Protein AF-A0A7U9R8A6-F1 (afdb_monomer)

Solvent-accessible surface area (backbone atoms only — not comparable to full-atom values): 13181 Å² total; per-residue (Å²): 132,89,79,91,80,91,85,89,81,82,88,80,92,77,88,76,74,82,73,79,79,81,70,80,79,74,50,73,69,56,49,52,51,51,50,50,50,49,52,52,53,53,52,49,50,51,52,51,52,52,50,52,51,49,53,50,51,51,52,51,48,50,53,51,48,53,54,50,56,63,74,63,62,75,90,54,72,75,64,82,64,46,82,61,64,52,69,77,29,92,24,29,25,65,77,45,73,30,86,47,71,69,34,39,34,43,38,46,63,89,49,56,70,42,48,36,67,57,54,51,50,52,34,47,46,22,64,76,68,60,83,53,65,35,28,40,28,28,30,28,10,52,81,28,51,34,38,32,32,44,62,88,57,35,39,30,48,65,42,93,94,40,27,64,33,34,49,34,39,31,33,23,21,68,45,91,70,43,51,62,36,73,40,23,47,53,38,50,48,47,48,47,36,19,49,26,57,76,60,74,48,54,55,90,35,51,40,41,49,26,80,79,74,68,48,75,27,27,44,29,48,64,79,34,52,69,60,40,53,50,55,46,67,73,48,118

Radius of gyration: 38.91 Å; Cα contacts (8 Å, |Δi|>4): 351; chains: 1; bounding box: 128×43×91 Å

Foldseek 3Di:
DDDDDDDDDDDDDDPPDDDDPDDDDDDPVRVVVVVVVVVVVVVVVVVVVVVVVVVVVVVVVVVVVVVVVLVPDDAADADDEAEDEADDAPAWFVVAFQPAAQAEEEFEPLDAPDFQVRSLVVSNCCRPVVPHRFYAQWEATLQQYIYGHYDPGGFGPHAVPCRNHYHYYYYYHHDNQLDHHPSSLVSCQSNVLNVCSVRVHALVRYYYSCVRPNDCGSVNCSVCVVVVVVSSVSHD

Nearest PDB structures (foldseek):
  6srt-assembly1_A  TM=7.769E-01  e=1.026E-09  Clostridium intestinale URNW
  1lba-assembly1_A  TM=7.874E-01  e=1.475E-07  Escherichia phage T7
  4zxm-assembly1_A  TM=7.200E-01  e=3.138E-07  Branchiostoma belcheri tsingtauense
  1sxr-assembly1_A  TM=7.262E-01  e=1.870E-05  Drosophila melanogaster
  3ep1-assembly1_B  TM=6.964E-01  e=1.870E-05  Alvinella pompejana

Secondary structure (DSSP, 8-state):
------------------PPP------HHHHHHHHHHHHHHHHHHHHHHHHHHHHHHHHHHHHHHHHHHHHTPPPPPPPP-EE-PPPPBTTTB---B-----EEEEEE-S-TT--HHHHHHHHHHHHHH-S-----SEEE-TT--EEE-S-TTB--SSSTTTTTSEEEEEE--SSTT-PPPHHHHHHHHHHHHHHHHHTT--GGGEEEHHHHH----SHHHHH-HHHHHHHHHH--

Structure (mmCIF, N/CA/C/O backbone):
data_AF-A0A7U9R8A6-F1
#
_entry.id   AF-A0A7U9R8A6-F1
#
loop_
_atom_site.group_PDB
_atom_site.id
_atom_site.type_symbol
_atom_site.label_atom_id
_atom_site.label_alt_id
_atom_site.label_comp_id
_atom_site.label_asym_id
_atom_site.label_entity_id
_atom_site.label_seq_id
_atom_site.pdbx_PDB_ins_code
_atom_site.Cartn_x
_atom_site.Cartn_y
_atom_site.Cartn_z
_atom_site.occupancy
_atom_site.B_iso_or_equiv
_atom_site.auth_seq_id
_atom_site.auth_comp_id
_atom_site.auth_asym_id
_atom_site.auth_atom_id
_atom_site.pdbx_PDB_model_num
ATOM 1 N N . MET A 1 1 ? 110.419 12.274 -52.723 1.00 38.50 1 MET A N 1
ATOM 2 C CA . MET A 1 1 ? 109.992 10.949 -52.219 1.00 38.50 1 MET A CA 1
ATOM 3 C C . MET A 1 1 ? 109.043 10.378 -53.268 1.00 38.50 1 MET A C 1
ATOM 5 O O . MET A 1 1 ? 108.017 10.993 -53.497 1.00 38.50 1 MET A O 1
ATOM 9 N N . LEU A 1 2 ? 109.483 9.480 -54.166 1.00 34.03 2 LEU A N 1
ATOM 10 C CA . LEU A 1 2 ? 109.579 8.016 -53.951 1.00 34.03 2 LEU A CA 1
ATOM 11 C C . LEU A 1 2 ? 108.211 7.498 -53.458 1.00 34.03 2 LEU A C 1
ATOM 13 O O . LEU A 1 2 ? 107.806 7.909 -52.381 1.00 34.03 2 LEU A O 1
ATOM 17 N N . THR A 1 3 ? 107.401 6.717 -54.186 1.00 34.28 3 THR A N 1
ATOM 18 C CA . THR A 1 3 ? 107.657 5.526 -55.036 1.00 34.28 3 THR A CA 1
ATOM 19 C C . THR A 1 3 ? 106.349 5.147 -55.776 1.00 34.28 3 THR A C 1
ATOM 21 O O . THR A 1 3 ? 105.286 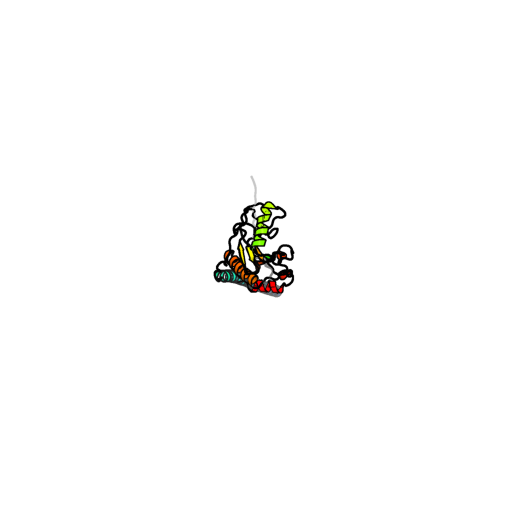5.343 -55.203 1.00 34.28 3 THR A O 1
ATOM 24 N N . ARG A 1 4 ? 106.386 4.787 -57.080 1.00 39.00 4 ARG A N 1
ATOM 25 C CA . ARG A 1 4 ? 106.128 3.439 -57.695 1.00 39.00 4 ARG A CA 1
ATOM 26 C C . ARG A 1 4 ? 104.833 2.734 -57.216 1.00 39.00 4 ARG A C 1
ATOM 28 O O . ARG A 1 4 ? 104.605 2.693 -56.023 1.00 39.00 4 ARG A O 1
ATOM 35 N N . SER A 1 5 ? 103.972 2.082 -58.008 1.00 36.91 5 SER A N 1
ATOM 36 C CA . SER A 1 5 ? 104.064 1.305 -59.266 1.00 36.91 5 SER A CA 1
ATOM 37 C C . SER A 1 5 ? 102.610 1.043 -59.734 1.00 36.91 5 SER A C 1
ATOM 39 O O . SER A 1 5 ? 101.765 0.779 -58.890 1.00 36.91 5 SER A O 1
ATOM 41 N N . CYS A 1 6 ? 102.193 1.284 -60.981 1.00 43.09 6 CYS A N 1
ATOM 42 C CA . CYS A 1 6 ? 102.173 0.341 -62.117 1.00 43.09 6 CYS A CA 1
ATOM 43 C C . CYS A 1 6 ? 101.708 -1.097 -61.782 1.00 43.09 6 CYS A C 1
ATOM 45 O O . CYS A 1 6 ? 102.432 -1.803 -61.080 1.00 43.09 6 CYS A O 1
ATOM 47 N N . ILE A 1 7 ? 100.556 -1.531 -62.325 1.00 40.44 7 ILE A N 1
ATOM 48 C CA . ILE A 1 7 ? 100.388 -2.637 -63.306 1.00 40.44 7 ILE A CA 1
ATOM 49 C C . ILE A 1 7 ? 98.902 -3.055 -63.413 1.00 40.44 7 ILE A C 1
ATOM 51 O O . ILE A 1 7 ? 98.173 -3.128 -62.427 1.00 40.44 7 ILE A O 1
ATOM 55 N N . GLU A 1 8 ? 98.484 -3.291 -64.656 1.00 46.81 8 GLU A N 1
ATOM 56 C CA . GLU A 1 8 ? 97.193 -3.785 -65.143 1.00 46.81 8 GLU A CA 1
ATOM 57 C C . GLU A 1 8 ? 96.711 -5.097 -64.496 1.00 46.81 8 GLU A C 1
ATOM 59 O O . GLU A 1 8 ? 97.503 -6.008 -64.270 1.00 46.81 8 GLU A O 1
ATOM 64 N N . CYS A 1 9 ? 95.387 -5.262 -64.357 1.00 34.56 9 CYS A N 1
ATOM 65 C CA . CYS A 1 9 ? 94.737 -6.558 -64.592 1.00 34.56 9 CYS A CA 1
ATOM 66 C C . CYS A 1 9 ? 93.228 -6.406 -64.880 1.00 34.56 9 CYS A C 1
ATOM 68 O O . CYS A 1 9 ? 92.419 -6.127 -64.002 1.00 34.56 9 CYS A O 1
ATOM 70 N N . ARG A 1 10 ? 92.907 -6.505 -66.172 1.00 39.97 10 ARG A N 1
ATOM 71 C CA . ARG A 1 10 ? 91.856 -7.310 -66.819 1.00 39.97 10 ARG A CA 1
ATOM 72 C C . ARG A 1 10 ? 90.654 -7.831 -65.992 1.00 39.97 10 ARG A C 1
ATOM 74 O O . ARG A 1 10 ? 90.816 -8.515 -64.996 1.00 39.97 10 ARG A O 1
ATOM 81 N N . GLU A 1 11 ? 89.472 -7.584 -66.572 1.00 44.47 11 GLU A N 1
ATOM 82 C CA . GLU A 1 11 ? 88.212 -8.360 -66.564 1.00 44.47 11 GLU A CA 1
ATOM 83 C C . GLU A 1 11 ? 87.769 -9.073 -65.274 1.00 44.47 11 GLU A C 1
ATOM 85 O O . GLU A 1 11 ? 88.254 -10.148 -64.965 1.00 44.47 11 GLU A O 1
ATOM 90 N N . GLU A 1 12 ? 86.655 -8.611 -64.690 1.00 38.31 12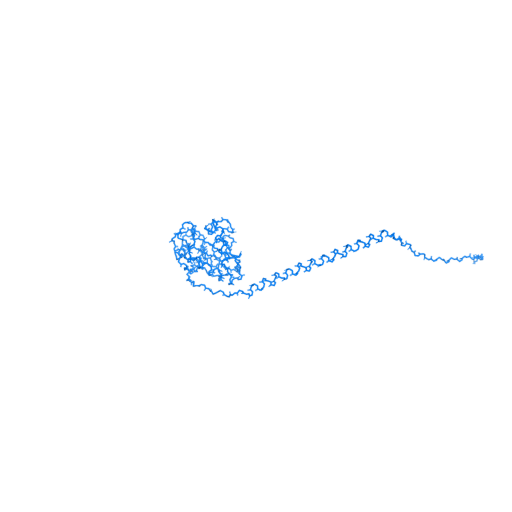 GLU A N 1
ATOM 91 C CA . GLU A 1 12 ? 85.501 -9.497 -64.475 1.00 38.31 12 GLU A CA 1
ATOM 92 C C . GLU A 1 12 ? 84.199 -8.703 -64.272 1.00 38.31 12 GLU A C 1
ATOM 94 O O . GLU A 1 12 ? 84.025 -7.916 -63.342 1.00 38.31 12 GLU A O 1
ATOM 99 N N . LYS A 1 13 ? 83.249 -8.914 -65.188 1.00 46.38 13 LYS A N 1
ATOM 100 C CA . LYS A 1 13 ? 81.858 -8.474 -65.057 1.00 46.38 13 LYS A CA 1
ATOM 101 C C . LYS A 1 13 ? 81.207 -9.250 -63.909 1.00 46.38 13 LYS A C 1
ATOM 103 O O . LYS A 1 13 ? 80.969 -10.444 -64.061 1.00 46.38 13 LYS A O 1
ATOM 108 N N . SER A 1 14 ? 80.773 -8.580 -62.843 1.00 39.44 14 SER A N 1
ATOM 109 C CA . SER A 1 14 ? 79.775 -9.147 -61.926 1.00 39.44 14 SER A CA 1
ATOM 110 C C . SER A 1 14 ? 78.506 -8.286 -61.900 1.00 39.44 14 SER A C 1
ATOM 112 O O . SER A 1 14 ? 78.295 -7.391 -61.089 1.00 39.44 14 SER A O 1
ATOM 114 N N . GLN A 1 15 ? 77.596 -8.582 -62.833 1.00 43.81 15 GLN A N 1
ATOM 115 C CA . GLN A 1 15 ? 76.183 -8.244 -62.662 1.00 43.81 15 GLN A CA 1
ATOM 116 C C . GLN A 1 15 ? 75.607 -9.133 -61.555 1.00 43.81 15 GLN A C 1
ATOM 118 O O . GLN A 1 15 ? 75.020 -10.182 -61.826 1.00 43.81 15 GLN A O 1
ATOM 123 N N . GLN A 1 16 ? 75.747 -8.727 -60.295 1.00 40.38 16 GLN A N 1
ATOM 124 C CA . GLN A 1 16 ? 75.050 -9.393 -59.201 1.00 40.38 16 GLN A CA 1
ATOM 125 C C . GLN A 1 16 ? 73.646 -8.791 -59.059 1.00 40.38 16 GLN A C 1
ATOM 127 O O . GLN A 1 16 ? 73.385 -7.889 -58.271 1.00 40.38 16 GLN A O 1
ATOM 132 N N . LYS A 1 17 ? 72.712 -9.301 -59.872 1.00 43.69 17 LYS A N 1
ATOM 133 C CA . LYS A 1 17 ? 71.271 -9.105 -59.667 1.00 43.69 17 LYS A CA 1
ATOM 134 C C . LYS A 1 17 ? 70.907 -9.607 -58.265 1.00 43.69 17 LYS A C 1
ATOM 136 O O . LYS A 1 17 ? 70.992 -10.812 -58.011 1.00 43.69 17 LYS A O 1
ATOM 141 N N . MET A 1 18 ? 70.472 -8.714 -57.372 1.00 41.38 18 MET A N 1
ATOM 142 C CA . MET A 1 18 ? 69.821 -9.106 -56.119 1.00 41.38 18 MET A CA 1
ATOM 143 C C . MET A 1 18 ? 68.622 -10.003 -56.448 1.00 41.38 18 MET A C 1
ATOM 145 O O . MET A 1 18 ? 67.660 -9.584 -57.092 1.00 41.38 18 MET A O 1
ATOM 149 N N . LYS A 1 19 ? 68.706 -11.273 -56.043 1.00 42.72 19 LYS A N 1
ATOM 150 C CA . LYS A 1 19 ? 67.621 -12.242 -56.197 1.00 42.72 19 LYS A CA 1
ATOM 151 C C . LYS A 1 19 ? 66.497 -11.866 -55.223 1.00 42.72 19 LYS A C 1
ATOM 153 O O . LYS A 1 19 ? 66.781 -11.722 -54.034 1.00 42.72 19 LYS A O 1
ATOM 158 N N . PRO A 1 20 ? 65.233 -11.764 -55.669 1.00 43.69 20 PRO A N 1
ATOM 159 C CA . PRO A 1 20 ? 64.118 -11.615 -54.747 1.00 43.69 20 PRO A CA 1
ATOM 160 C C . PRO A 1 20 ? 64.072 -12.856 -53.850 1.00 43.69 20 PRO A C 1
ATOM 162 O O . PRO A 1 20 ? 64.114 -13.990 -54.343 1.00 43.69 20 PRO A O 1
ATOM 165 N N . GLY A 1 21 ? 64.035 -12.648 -52.531 1.00 46.47 21 GLY A N 1
ATOM 166 C CA . GLY A 1 21 ? 63.910 -13.730 -51.559 1.00 46.47 21 GLY A CA 1
ATOM 167 C C . GLY A 1 21 ? 62.731 -14.629 -51.932 1.00 46.47 21 GLY A C 1
ATOM 168 O O . GLY A 1 21 ? 61.606 -14.155 -52.098 1.00 46.47 21 GLY A O 1
ATOM 169 N N . ARG A 1 22 ? 62.989 -15.930 -52.127 1.00 51.84 22 ARG A N 1
ATOM 170 C CA . ARG A 1 22 ? 61.955 -16.917 -52.466 1.00 51.84 22 ARG A CA 1
ATOM 171 C C . ARG A 1 22 ? 60.973 -17.021 -51.304 1.00 51.84 22 ARG A C 1
ATOM 173 O O . ARG A 1 22 ? 61.205 -17.772 -50.360 1.00 51.84 22 ARG A O 1
ATOM 180 N N . GLY A 1 23 ? 59.852 -16.313 -51.396 1.00 54.88 23 GLY A N 1
ATOM 181 C CA . GLY A 1 23 ? 58.685 -16.609 -50.576 1.00 54.88 23 GLY A CA 1
ATOM 182 C C . GLY A 1 23 ? 58.345 -18.094 -50.725 1.00 54.88 23 GLY A C 1
ATOM 183 O O . GLY A 1 23 ? 58.204 -18.593 -51.844 1.00 54.88 23 GLY A O 1
ATOM 184 N N . ARG A 1 24 ? 58.271 -18.821 -49.604 1.00 61.38 24 ARG A N 1
ATOM 185 C CA . ARG A 1 24 ? 57.918 -20.247 -49.569 1.00 61.38 24 ARG A CA 1
ATOM 186 C C . ARG A 1 24 ? 56.623 -20.457 -50.363 1.00 61.38 24 ARG A C 1
ATOM 188 O O . ARG A 1 24 ? 55.566 -19.964 -49.970 1.00 61.38 24 ARG A O 1
ATOM 195 N N . ARG A 1 25 ? 56.709 -21.157 -51.501 1.00 62.50 25 ARG A N 1
ATOM 196 C CA . ARG A 1 25 ? 55.566 -21.418 -52.388 1.00 62.50 25 ARG A CA 1
ATOM 197 C C . ARG A 1 25 ? 54.619 -22.369 -51.656 1.00 62.50 25 ARG A C 1
ATOM 199 O O . ARG A 1 25 ? 54.930 -23.543 -51.488 1.00 62.50 25 ARG A O 1
ATOM 206 N N . MET A 1 26 ? 53.514 -21.827 -51.149 1.00 67.00 26 MET A N 1
ATOM 207 C CA . MET A 1 26 ? 52.494 -22.584 -50.417 1.00 67.00 26 MET A CA 1
ATOM 208 C C . MET A 1 26 ? 52.034 -23.795 -51.229 1.00 67.00 26 MET A C 1
ATOM 210 O O . MET A 1 26 ? 51.741 -23.667 -52.421 1.00 67.00 26 MET A O 1
ATOM 214 N N . SER A 1 27 ? 51.918 -24.956 -50.585 1.00 77.69 27 SER A N 1
ATOM 215 C CA . SER A 1 27 ? 51.363 -26.138 -51.243 1.00 77.69 27 SER A CA 1
ATOM 216 C C . SER A 1 27 ? 49.868 -25.949 -51.525 1.00 77.69 27 SER A C 1
ATOM 218 O O . SER A 1 27 ? 49.151 -25.264 -50.789 1.00 77.69 27 SER A O 1
ATOM 220 N N . ARG A 1 28 ? 49.355 -26.614 -52.568 1.00 74.38 28 ARG A N 1
ATOM 221 C CA . ARG A 1 28 ? 47.923 -26.589 -52.920 1.00 74.38 28 ARG A CA 1
ATOM 222 C C . ARG A 1 28 ? 47.033 -26.989 -51.730 1.00 74.38 28 ARG A C 1
ATOM 224 O O . ARG A 1 28 ? 45.982 -26.393 -51.524 1.00 74.38 28 ARG A O 1
ATOM 231 N N . ARG A 1 29 ? 47.491 -27.930 -50.890 1.00 74.50 29 ARG A N 1
ATOM 232 C CA . ARG A 1 29 ? 46.799 -28.368 -49.661 1.00 74.50 29 ARG A CA 1
ATOM 233 C C . ARG A 1 29 ? 46.777 -27.285 -48.571 1.00 74.50 29 ARG A C 1
ATOM 235 O O . ARG A 1 29 ? 45.750 -27.110 -47.918 1.00 74.50 29 ARG A O 1
ATOM 242 N N . GLU A 1 30 ? 47.869 -26.544 -48.378 1.00 77.19 30 GLU A N 1
ATOM 243 C CA . GLU A 1 30 ? 47.932 -25.419 -47.427 1.00 77.19 30 GLU A CA 1
ATOM 244 C C . GLU A 1 30 ? 47.069 -24.235 -47.882 1.00 77.19 30 GLU A C 1
ATOM 246 O O . GLU A 1 30 ? 46.387 -23.620 -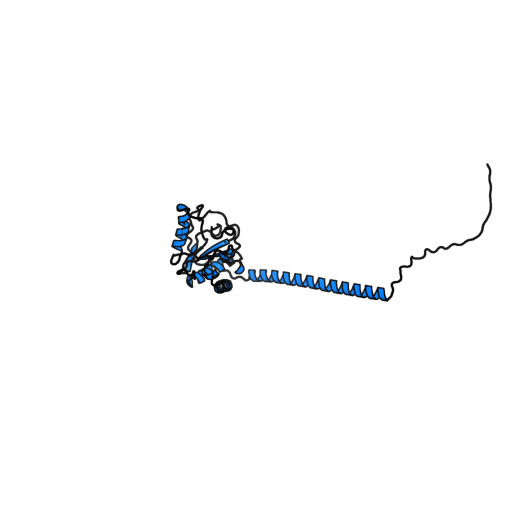47.058 1.00 77.19 30 GLU A O 1
ATOM 251 N N . TRP A 1 31 ? 47.040 -23.950 -49.188 1.00 74.06 31 TRP A N 1
ATOM 252 C CA . TRP A 1 31 ? 46.179 -22.916 -49.766 1.00 74.06 31 TRP A CA 1
ATOM 253 C C . TRP A 1 31 ? 44.692 -23.246 -49.588 1.00 74.06 31 TRP A C 1
ATOM 255 O O . TRP A 1 31 ? 43.939 -22.403 -49.100 1.00 74.06 31 TRP A O 1
ATOM 265 N N . GLU A 1 32 ? 44.274 -24.484 -49.879 1.00 82.50 32 GLU A N 1
ATOM 266 C CA . GLU A 1 32 ? 42.889 -24.933 -49.670 1.00 82.50 32 GLU A CA 1
ATOM 267 C C . GLU A 1 32 ? 42.481 -24.898 -48.187 1.00 82.50 32 GLU A C 1
ATOM 269 O O . GLU A 1 32 ? 41.384 -24.443 -47.852 1.00 82.50 32 GLU A O 1
ATOM 274 N N . ARG A 1 33 ? 43.374 -25.295 -47.263 1.00 81.81 33 ARG A N 1
ATOM 275 C CA . ARG A 1 33 ? 43.134 -25.178 -45.811 1.00 81.81 33 ARG A CA 1
ATOM 276 C C . ARG A 1 33 ? 42.959 -23.720 -45.379 1.00 81.81 33 ARG A C 1
ATOM 278 O O . ARG A 1 33 ? 41.977 -23.416 -44.702 1.00 81.81 33 ARG A O 1
ATOM 285 N N . ARG A 1 34 ? 43.843 -22.806 -45.806 1.00 80.44 34 ARG A N 1
ATOM 286 C CA . ARG A 1 34 ? 43.730 -21.365 -45.499 1.00 80.44 34 ARG A CA 1
ATOM 287 C C . ARG A 1 34 ? 42.482 -20.741 -46.122 1.00 80.44 34 ARG A C 1
ATOM 289 O O . ARG A 1 34 ? 41.825 -19.936 -45.468 1.00 80.44 34 ARG A O 1
ATOM 296 N N . LYS A 1 35 ? 42.109 -21.128 -47.344 1.00 80.25 35 LYS A N 1
ATOM 297 C CA . LYS A 1 35 ? 40.880 -20.683 -48.020 1.00 80.25 35 LYS A CA 1
ATOM 298 C C . LYS A 1 35 ? 39.628 -21.163 -47.281 1.00 80.25 35 LYS A C 1
ATOM 300 O O . LYS A 1 35 ? 38.719 -20.367 -47.056 1.00 80.25 35 LYS A O 1
ATOM 305 N N . ARG A 1 36 ? 39.601 -22.425 -46.833 1.00 82.75 36 ARG A N 1
ATOM 306 C CA . ARG A 1 36 ? 38.515 -22.994 -46.015 1.00 82.75 36 ARG A CA 1
ATOM 307 C C . ARG A 1 36 ? 38.426 -22.320 -44.643 1.00 82.75 36 ARG A C 1
ATOM 309 O O . ARG A 1 36 ? 37.329 -21.976 -44.222 1.00 82.75 36 ARG A O 1
ATOM 316 N N . GLN A 1 37 ? 39.555 -22.071 -43.977 1.00 83.75 37 GLN A N 1
ATOM 317 C CA . GLN A 1 37 ? 39.602 -21.337 -42.705 1.00 83.75 37 GLN A CA 1
ATOM 318 C C . GLN A 1 37 ? 39.157 -19.876 -42.858 1.00 83.75 37 GLN A C 1
ATOM 320 O O . GLN A 1 37 ? 38.378 -19.400 -42.040 1.00 83.75 37 GLN A O 1
ATOM 325 N N . ARG A 1 38 ? 39.575 -19.177 -43.924 1.00 84.94 38 ARG A N 1
ATOM 326 C CA . ARG A 1 38 ? 39.094 -17.822 -44.248 1.00 84.94 38 ARG A CA 1
ATOM 327 C C . ARG A 1 38 ? 37.591 -17.809 -44.520 1.00 84.94 38 ARG A C 1
ATOM 329 O O . ARG A 1 38 ? 36.899 -16.974 -43.958 1.00 84.94 38 ARG A O 1
ATOM 336 N N . ARG A 1 39 ? 37.068 -18.763 -45.304 1.00 86.94 39 ARG A N 1
ATOM 337 C CA . ARG A 1 39 ? 35.617 -18.913 -45.526 1.00 86.94 39 ARG A CA 1
ATOM 338 C C . ARG A 1 39 ? 34.860 -19.163 -44.222 1.00 86.94 39 ARG A C 1
ATOM 340 O O . ARG A 1 39 ? 33.879 -18.477 -43.980 1.00 86.94 39 ARG A O 1
ATOM 347 N N . LYS A 1 40 ? 35.333 -20.076 -43.365 1.00 88.75 40 LYS A N 1
ATOM 348 C CA . LYS A 1 40 ? 34.730 -20.331 -42.045 1.00 88.75 40 LYS A CA 1
ATOM 349 C C . LYS A 1 40 ? 34.747 -19.086 -41.152 1.00 88.75 40 LYS A C 1
ATOM 351 O O . LYS A 1 40 ? 33.724 -18.779 -40.561 1.00 88.75 40 LYS A O 1
ATOM 356 N N . LYS A 1 41 ? 35.861 -18.340 -41.106 1.00 91.00 41 LYS A N 1
ATOM 357 C CA . LYS A 1 41 ? 35.952 -17.066 -40.369 1.00 91.00 41 LYS A CA 1
ATOM 358 C C . LYS A 1 41 ? 34.975 -16.017 -40.903 1.00 91.00 41 LYS A C 1
ATOM 360 O O . LYS A 1 41 ? 34.304 -15.376 -40.111 1.00 91.00 41 LYS A O 1
ATOM 365 N N . ILE A 1 42 ? 34.854 -15.870 -42.224 1.00 93.12 42 ILE A N 1
ATOM 366 C CA . ILE A 1 42 ? 33.903 -14.930 -42.840 1.00 93.12 42 ILE A CA 1
ATOM 367 C C . ILE A 1 42 ? 32.455 -15.331 -42.533 1.00 93.12 42 ILE A C 1
ATOM 369 O O . ILE A 1 42 ? 31.655 -14.474 -42.177 1.00 93.12 42 ILE A O 1
ATOM 373 N N . ILE A 1 43 ? 32.119 -16.621 -42.648 1.00 93.88 43 ILE A N 1
ATOM 374 C CA . ILE A 1 43 ? 30.786 -17.137 -42.297 1.00 93.88 43 ILE A CA 1
ATOM 375 C C . ILE A 1 43 ? 30.491 -16.869 -40.818 1.00 93.88 43 ILE A C 1
ATOM 377 O O . ILE A 1 43 ? 29.432 -16.343 -40.503 1.00 93.88 43 ILE A O 1
ATOM 381 N N . PHE A 1 44 ? 31.445 -17.151 -39.929 1.00 94.94 44 PHE A N 1
ATOM 382 C CA . PHE A 1 44 ? 31.306 -16.895 -38.498 1.00 94.94 44 PHE A CA 1
ATOM 383 C C . PHE A 1 44 ? 31.089 -15.406 -38.187 1.00 94.94 44 PHE A C 1
ATOM 385 O O 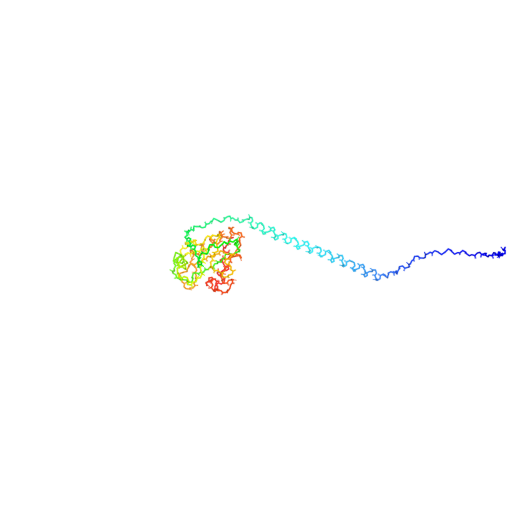. PHE A 1 44 ? 30.161 -15.075 -37.461 1.00 94.94 44 PHE A O 1
ATOM 392 N N . ILE A 1 45 ? 31.874 -14.504 -38.789 1.00 95.44 45 ILE A N 1
ATOM 393 C CA . ILE A 1 45 ? 31.705 -13.048 -38.623 1.00 95.44 45 ILE A CA 1
ATOM 394 C C . ILE A 1 45 ? 30.318 -12.596 -39.098 1.00 95.44 45 ILE A C 1
ATOM 396 O O . ILE A 1 45 ? 29.688 -11.777 -38.439 1.00 95.44 45 ILE A O 1
ATOM 400 N N . ARG A 1 46 ? 29.816 -13.140 -40.214 1.00 94.56 46 ARG A N 1
ATOM 401 C CA . ARG A 1 46 ? 28.470 -12.819 -40.716 1.00 94.56 46 ARG A CA 1
ATOM 402 C C . ARG A 1 46 ? 27.369 -13.300 -39.775 1.00 94.56 46 ARG A C 1
ATOM 404 O O . ARG A 1 46 ? 26.434 -12.550 -39.534 1.00 94.56 46 ARG A O 1
ATOM 411 N N . ILE A 1 47 ? 27.490 -14.515 -39.238 1.00 95.50 47 ILE A N 1
ATOM 412 C CA . ILE A 1 47 ? 26.544 -15.046 -38.246 1.00 95.50 47 ILE A CA 1
ATOM 413 C C . ILE A 1 47 ? 26.560 -14.176 -36.986 1.00 95.50 47 ILE A C 1
ATOM 415 O O . ILE A 1 47 ? 25.502 -13.793 -36.504 1.00 95.50 47 ILE A O 1
ATOM 419 N N . LEU A 1 48 ? 27.746 -13.805 -36.497 1.00 95.00 48 LEU A N 1
ATOM 420 C CA . LEU A 1 48 ? 27.887 -12.941 -35.326 1.00 95.00 48 LEU A CA 1
ATOM 421 C C . LEU A 1 48 ? 27.273 -11.551 -35.559 1.00 95.00 48 LEU A C 1
ATOM 423 O O . LEU A 1 48 ? 26.559 -11.052 -34.699 1.00 95.00 48 LEU A O 1
ATOM 427 N N . ALA A 1 49 ? 27.498 -10.947 -36.728 1.00 94.88 49 ALA A N 1
ATOM 428 C CA . ALA A 1 49 ? 26.895 -9.662 -37.080 1.00 94.88 49 ALA A CA 1
ATOM 429 C C . ALA A 1 49 ? 25.361 -9.745 -37.159 1.00 94.88 49 ALA A C 1
ATOM 431 O O . ALA A 1 49 ? 24.680 -8.873 -36.630 1.00 94.88 49 ALA A O 1
ATOM 432 N N . LEU A 1 50 ? 24.813 -10.810 -37.760 1.00 94.75 50 LEU A N 1
ATOM 433 C CA . LEU A 1 50 ? 23.365 -11.052 -37.788 1.00 94.75 50 LEU A CA 1
ATOM 434 C C . LEU A 1 50 ? 22.791 -11.235 -36.381 1.00 94.75 50 LEU A C 1
ATOM 436 O O . LEU A 1 50 ? 21.724 -10.707 -36.088 1.00 94.75 50 LEU A O 1
ATOM 440 N N . PHE A 1 51 ? 23.509 -11.934 -35.503 1.00 94.50 51 PHE A N 1
ATOM 441 C CA . PHE A 1 51 ? 23.098 -12.123 -34.116 1.00 94.50 51 PHE A CA 1
ATOM 442 C C . PHE A 1 51 ? 23.068 -10.799 -33.341 1.00 94.50 51 PHE A C 1
ATOM 444 O O . PHE A 1 51 ? 22.105 -10.530 -32.634 1.00 94.50 51 PHE A O 1
ATOM 451 N N . ILE A 1 52 ? 24.068 -9.930 -33.529 1.00 94.44 52 ILE A N 1
ATOM 452 C CA . ILE A 1 52 ? 24.096 -8.589 -32.920 1.00 94.44 52 ILE A CA 1
ATOM 453 C C . ILE A 1 52 ? 22.923 -7.734 -33.417 1.00 94.44 52 ILE A C 1
ATOM 455 O O . ILE A 1 52 ? 22.258 -7.088 -32.611 1.00 94.44 52 ILE A O 1
ATOM 459 N N . VAL A 1 53 ? 22.633 -7.755 -34.723 1.00 93.44 53 VAL A N 1
ATOM 460 C CA . VAL A 1 53 ? 21.483 -7.032 -35.296 1.00 93.44 53 VAL A CA 1
ATOM 461 C C . VAL A 1 53 ? 20.162 -7.564 -34.739 1.00 93.44 53 VAL A C 1
ATOM 463 O O . VAL A 1 53 ? 19.287 -6.770 -34.408 1.00 93.44 53 VAL A O 1
ATOM 466 N N . LEU A 1 54 ? 20.024 -8.885 -34.584 1.00 93.25 54 LEU A N 1
ATOM 467 C CA . LEU A 1 54 ? 18.835 -9.500 -33.995 1.00 93.25 54 LEU A CA 1
ATOM 468 C C . LEU A 1 54 ? 18.647 -9.073 -32.533 1.00 93.25 54 LEU A C 1
ATOM 470 O O . LEU A 1 54 ? 17.555 -8.652 -32.167 1.00 93.25 54 LEU A O 1
ATOM 474 N N . LEU A 1 55 ? 19.704 -9.128 -31.715 1.00 91.25 55 LEU A N 1
ATOM 475 C CA . LEU A 1 55 ? 19.652 -8.682 -30.319 1.00 91.25 55 LEU A CA 1
ATOM 476 C C . LEU A 1 55 ? 19.280 -7.201 -30.206 1.00 91.25 55 LEU A C 1
ATOM 478 O O . LEU A 1 55 ? 18.446 -6.842 -29.377 1.00 91.25 55 LEU A O 1
ATOM 482 N N . PHE A 1 56 ? 19.858 -6.350 -31.058 1.00 89.50 56 PHE A N 1
ATOM 483 C CA . PHE A 1 56 ? 19.532 -4.927 -31.083 1.00 89.50 56 PHE A CA 1
ATOM 484 C C . PHE A 1 56 ? 18.083 -4.681 -31.525 1.00 89.50 56 PHE A C 1
ATOM 486 O O . PHE A 1 56 ? 17.387 -3.883 -30.907 1.00 89.50 56 PHE A O 1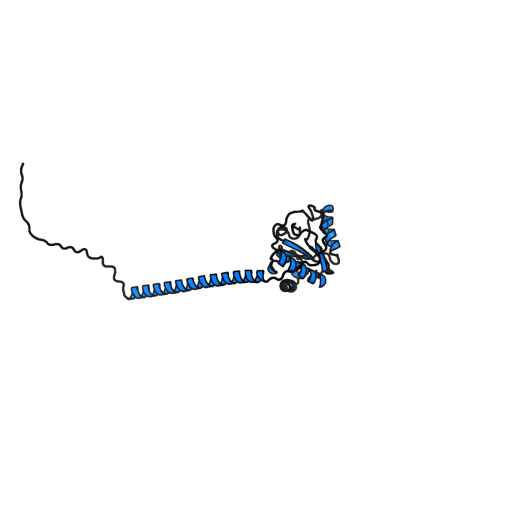
ATOM 493 N N . GLY A 1 57 ? 17.600 -5.402 -32.542 1.00 89.19 57 GLY A N 1
ATOM 494 C CA . GLY A 1 57 ? 16.212 -5.325 -33.001 1.00 89.19 57 GLY A CA 1
ATOM 495 C C . GLY A 1 57 ? 15.206 -5.782 -31.942 1.00 89.19 57 GLY A C 1
ATOM 496 O O . GLY A 1 57 ? 14.192 -5.120 -31.749 1.00 89.19 57 GLY A O 1
ATOM 497 N N . ILE A 1 58 ? 15.507 -6.861 -31.210 1.00 89.12 58 ILE A N 1
ATOM 498 C CA . ILE A 1 58 ? 14.690 -7.330 -30.080 1.00 89.12 58 ILE A CA 1
ATOM 499 C C . ILE A 1 58 ? 14.676 -6.278 -28.967 1.00 89.12 58 ILE A C 1
ATOM 501 O O . ILE A 1 58 ? 13.601 -5.893 -28.520 1.00 89.12 58 ILE A O 1
ATOM 505 N N . GLY A 1 59 ? 15.840 -5.765 -28.553 1.00 86.56 59 GLY A N 1
ATOM 506 C CA . GLY A 1 59 ? 15.928 -4.738 -27.509 1.00 86.56 59 GLY A CA 1
ATOM 507 C C . GLY A 1 59 ? 15.202 -3.442 -27.882 1.00 86.56 59 GLY A C 1
ATOM 508 O O . GLY A 1 59 ? 14.456 -2.896 -27.074 1.00 86.56 59 GLY A O 1
ATOM 509 N N . MET A 1 60 ? 15.351 -2.987 -29.129 1.00 86.19 60 MET A N 1
ATOM 510 C CA . MET A 1 60 ? 14.625 -1.828 -29.653 1.00 86.19 60 MET A CA 1
ATOM 511 C C . MET A 1 60 ? 13.113 -2.092 -29.709 1.00 86.19 60 MET A C 1
ATOM 513 O O . MET A 1 60 ? 12.331 -1.215 -29.355 1.00 86.19 60 MET A O 1
ATOM 517 N N . GLY A 1 61 ? 12.698 -3.305 -30.088 1.00 84.19 61 GLY A N 1
ATOM 518 C CA . GLY A 1 61 ? 11.300 -3.735 -30.064 1.00 84.19 61 GLY A CA 1
ATOM 519 C C . GLY A 1 61 ? 10.700 -3.734 -28.657 1.00 84.19 61 GLY A C 1
ATOM 520 O O . GLY A 1 61 ? 9.607 -3.207 -28.476 1.00 84.19 61 GLY A O 1
ATOM 521 N N . PHE A 1 62 ? 11.428 -4.239 -27.656 1.00 84.44 62 PHE A N 1
ATOM 522 C CA . PHE A 1 62 ? 11.017 -4.178 -26.249 1.00 84.44 62 PHE A CA 1
ATOM 523 C C . PHE A 1 62 ? 10.889 -2.734 -25.751 1.00 84.44 62 PHE A C 1
ATOM 525 O O . PHE A 1 62 ? 9.869 -2.397 -25.158 1.00 84.44 62 PHE A O 1
ATOM 532 N N . GLY A 1 63 ? 11.865 -1.869 -26.046 1.00 81.06 63 GLY A N 1
ATOM 533 C CA . GLY A 1 63 ? 11.807 -0.458 -25.652 1.00 81.06 63 GLY A CA 1
ATOM 534 C C . GLY A 1 63 ? 10.632 0.289 -26.290 1.00 81.06 63 GLY A C 1
ATOM 535 O O . GLY A 1 63 ? 9.919 1.019 -25.608 1.00 81.06 63 GLY A O 1
ATOM 536 N N . ILE A 1 64 ? 10.370 0.064 -27.583 1.00 83.12 64 ILE A N 1
ATOM 537 C CA . ILE A 1 64 ? 9.199 0.634 -28.271 1.00 83.12 64 ILE A CA 1
ATOM 538 C C . ILE A 1 64 ? 7.898 0.083 -27.680 1.00 83.12 64 ILE A C 1
ATOM 540 O O . ILE A 1 64 ? 6.958 0.847 -27.482 1.00 83.12 64 ILE A O 1
ATOM 544 N N . HIS A 1 65 ? 7.833 -1.218 -27.384 1.00 80.44 65 HIS A N 1
ATOM 545 C CA . HIS A 1 65 ? 6.662 -1.844 -26.775 1.00 80.44 65 HIS A CA 1
ATOM 546 C C . HIS A 1 65 ? 6.356 -1.257 -25.393 1.00 80.44 65 HIS A C 1
ATOM 548 O O . HIS A 1 65 ? 5.206 -0.940 -25.115 1.00 80.44 65 HIS A O 1
ATOM 554 N N . GLU A 1 66 ? 7.367 -1.062 -24.548 1.00 77.88 66 GLU A N 1
ATOM 555 C CA . GLU A 1 66 ? 7.198 -0.463 -23.222 1.00 77.88 66 GLU A CA 1
ATOM 556 C C . GLU A 1 66 ? 6.738 1.001 -23.311 1.00 77.88 66 GLU A C 1
ATOM 558 O O . GLU A 1 66 ? 5.781 1.380 -22.636 1.00 77.88 66 GLU A O 1
ATOM 563 N N . ILE A 1 67 ? 7.329 1.792 -24.219 1.00 77.38 67 ILE A N 1
ATOM 564 C CA . ILE A 1 67 ? 6.898 3.173 -24.502 1.00 77.38 67 ILE A CA 1
ATOM 565 C C . ILE A 1 67 ? 5.448 3.204 -24.994 1.00 77.38 67 ILE A C 1
ATOM 567 O O . ILE A 1 67 ? 4.651 4.007 -24.516 1.00 77.38 67 ILE A O 1
ATOM 571 N N . TYR A 1 68 ? 5.091 2.328 -25.934 1.00 78.50 68 TYR A N 1
ATOM 572 C CA . TYR A 1 68 ? 3.739 2.252 -26.480 1.00 78.50 68 TYR A CA 1
ATOM 573 C C . TYR A 1 68 ? 2.722 1.815 -25.420 1.00 78.50 68 TYR A C 1
ATOM 575 O O . TYR A 1 68 ? 1.646 2.398 -25.328 1.00 78.50 68 TYR A O 1
ATOM 583 N N . ARG A 1 69 ? 3.071 0.823 -24.589 1.00 76.94 69 ARG A N 1
ATOM 584 C CA . ARG A 1 69 ? 2.218 0.332 -23.501 1.00 76.94 69 ARG A CA 1
ATOM 585 C C . ARG A 1 69 ? 1.971 1.424 -22.463 1.00 76.94 69 ARG A C 1
ATOM 587 O O . ARG A 1 69 ? 0.831 1.620 -22.064 1.00 76.94 69 ARG A O 1
ATOM 594 N N . LYS A 1 70 ? 3.012 2.170 -22.084 1.00 70.56 70 LYS A N 1
ATOM 595 C CA . LYS A 1 70 ? 2.897 3.324 -21.184 1.00 70.56 70 LYS A CA 1
ATOM 596 C C . LYS A 1 70 ? 2.040 4.442 -21.789 1.00 70.56 70 LYS A C 1
ATOM 598 O O . LYS A 1 70 ? 1.164 4.967 -21.119 1.00 70.56 70 LYS A O 1
ATOM 603 N N . ALA A 1 71 ? 2.235 4.760 -23.070 1.00 71.31 71 ALA A N 1
ATOM 604 C CA . ALA A 1 71 ? 1.494 5.819 -23.760 1.00 71.31 71 ALA A CA 1
ATOM 605 C C . ALA A 1 71 ? -0.003 5.518 -23.973 1.00 71.31 71 ALA A C 1
ATOM 607 O O . ALA A 1 71 ? -0.752 6.421 -24.334 1.00 71.31 71 ALA A O 1
ATOM 608 N N . LYS A 1 72 ? -0.434 4.263 -23.796 1.00 79.12 72 LYS A N 1
ATOM 609 C CA . LYS A 1 72 ? -1.817 3.828 -24.026 1.00 79.12 72 LYS A CA 1
ATOM 610 C C . LYS A 1 72 ? -2.650 3.723 -22.742 1.00 79.12 72 LYS A C 1
ATOM 612 O O . LYS A 1 72 ? -3.827 3.393 -22.836 1.00 79.12 72 LYS A O 1
ATOM 617 N N . ARG A 1 73 ? -2.077 3.955 -21.557 1.00 83.38 73 ARG A N 1
ATOM 618 C CA . ARG A 1 73 ? -2.856 3.868 -20.316 1.00 83.38 73 ARG A CA 1
ATOM 619 C C . ARG A 1 73 ? -3.916 4.959 -20.280 1.00 83.38 73 ARG A C 1
ATOM 621 O O . ARG A 1 73 ? -3.611 6.136 -20.460 1.00 83.38 73 ARG A O 1
ATOM 628 N N . GLU A 1 74 ? -5.158 4.533 -20.092 1.00 86.62 74 GLU A N 1
ATOM 629 C CA . GLU A 1 74 ? -6.260 5.450 -19.849 1.00 86.62 74 GLU A CA 1
ATOM 630 C C . GLU A 1 74 ? -6.075 6.067 -18.457 1.00 86.62 74 GLU A C 1
ATOM 632 O O . GLU A 1 74 ? -5.688 5.345 -17.534 1.00 86.62 74 GLU A O 1
ATOM 637 N N . PRO A 1 75 ? -6.302 7.382 -18.298 1.00 90.69 75 PRO A N 1
ATOM 638 C CA . PRO A 1 75 ? -6.319 7.998 -16.984 1.00 90.69 75 PRO A CA 1
ATOM 639 C C . PRO A 1 75 ? -7.312 7.295 -16.068 1.00 90.69 75 PRO A C 1
ATOM 641 O O . PRO A 1 75 ? -8.445 7.017 -16.466 1.00 90.69 75 PRO A O 1
ATOM 644 N N . VAL A 1 76 ? -6.874 7.024 -14.845 1.00 94.62 76 VAL A N 1
ATOM 645 C CA . VAL A 1 76 ? -7.733 6.510 -13.784 1.00 94.62 76 VAL A CA 1
ATOM 646 C C . VAL A 1 76 ? -8.039 7.683 -12.867 1.00 94.62 76 VAL A C 1
ATOM 648 O O . VAL A 1 76 ? -7.123 8.301 -12.333 1.00 94.62 76 VAL A O 1
ATOM 651 N N . GLU A 1 77 ? -9.315 8.024 -12.723 1.00 95.50 77 GLU A N 1
ATOM 652 C CA . GLU A 1 77 ? -9.739 9.043 -11.762 1.00 95.50 77 GLU A CA 1
ATOM 653 C C . GLU A 1 77 ? -9.577 8.507 -10.331 1.00 95.50 77 GLU A C 1
ATOM 655 O O . GLU A 1 77 ? -9.828 7.313 -10.108 1.00 95.50 77 GLU A O 1
ATOM 660 N N . PRO A 1 78 ? -9.199 9.356 -9.358 1.00 96.31 78 PRO A N 1
ATOM 661 C CA . PRO A 1 78 ? -9.143 8.942 -7.962 1.00 96.31 78 PRO A CA 1
ATOM 662 C C . PRO A 1 78 ? -10.517 8.439 -7.488 1.00 96.31 78 PRO A C 1
ATOM 664 O O . PRO A 1 78 ? -11.545 8.992 -7.899 1.00 96.31 78 PRO A O 1
ATOM 667 N N . PRO A 1 79 ? -10.569 7.404 -6.630 1.00 97.50 79 PRO A N 1
ATOM 668 C CA . PRO A 1 79 ? -11.812 7.018 -5.973 1.00 97.50 79 PRO A CA 1
ATOM 669 C C . PRO A 1 79 ? -12.291 8.114 -5.008 1.00 97.50 79 PRO A C 1
ATOM 671 O O . PRO A 1 79 ? -11.581 9.080 -4.722 1.00 97.50 79 PRO A O 1
ATOM 674 N N . GLU A 1 80 ? -13.504 7.960 -4.476 1.00 98.19 80 GLU A N 1
ATOM 675 C CA . GLU A 1 80 ? -13.954 8.782 -3.353 1.00 98.19 80 GLU A CA 1
ATOM 676 C C . GLU A 1 80 ? -13.102 8.456 -2.118 1.00 98.19 80 GLU A C 1
ATOM 678 O O . GLU A 1 80 ? -13.083 7.320 -1.644 1.00 98.19 80 GLU A O 1
ATOM 683 N N . ILE A 1 81 ? -12.366 9.454 -1.627 1.00 98.75 81 ILE A N 1
ATOM 684 C CA . ILE A 1 81 ? -11.449 9.330 -0.494 1.00 98.75 81 ILE A CA 1
ATOM 685 C C . ILE A 1 81 ? -11.871 10.335 0.572 1.00 98.75 81 ILE A C 1
ATOM 687 O O . ILE A 1 81 ? -11.977 11.534 0.309 1.00 98.75 81 ILE A O 1
ATOM 691 N N . LEU A 1 82 ? -12.076 9.842 1.791 1.00 98.62 82 LEU A N 1
ATOM 692 C CA . LEU A 1 82 ? -12.207 10.682 2.969 1.00 98.62 82 LEU A CA 1
ATOM 693 C C . LEU A 1 82 ? -10.810 11.013 3.499 1.00 98.62 82 LEU A C 1
ATOM 695 O O . LEU A 1 82 ? -10.097 10.141 3.999 1.00 98.62 82 LEU A O 1
ATOM 699 N N . GLU A 1 83 ? -10.417 12.278 3.415 1.00 98.56 83 GLU A N 1
ATOM 700 C CA . GLU A 1 83 ? -9.193 12.747 4.059 1.00 98.56 83 GLU A CA 1
ATOM 701 C C . GLU A 1 83 ? -9.411 12.890 5.569 1.00 98.56 83 GLU A C 1
ATOM 703 O O . GLU A 1 83 ? -10.190 13.728 6.024 1.00 98.56 83 GLU A O 1
ATOM 708 N N . ASP A 1 84 ? -8.690 12.086 6.349 1.00 98.62 84 ASP A N 1
ATOM 709 C CA . ASP A 1 84 ? -8.664 12.172 7.808 1.00 98.62 84 ASP A CA 1
ATOM 710 C C . ASP A 1 84 ? -7.236 11.930 8.315 1.00 98.62 84 ASP A C 1
ATOM 712 O O . ASP A 1 84 ? -6.898 10.900 8.911 1.00 98.62 84 ASP A O 1
ATOM 716 N N . LEU A 1 85 ? -6.374 12.901 8.006 1.00 98.88 85 LEU A N 1
ATOM 717 C CA . LEU A 1 85 ? -4.935 12.821 8.222 1.00 98.88 85 LEU A CA 1
ATOM 718 C C . LEU A 1 85 ? -4.574 12.750 9.710 1.00 98.88 85 LEU A C 1
ATOM 720 O O . LEU A 1 85 ? -5.089 13.515 10.529 1.00 98.88 85 LEU A O 1
ATOM 724 N N . LEU A 1 86 ? -3.608 11.891 10.041 1.00 98.88 86 LEU A N 1
ATOM 725 C CA . LEU A 1 86 ? -3.075 11.783 11.398 1.00 98.88 86 LEU A CA 1
ATOM 726 C C . LEU A 1 86 ? -2.388 13.083 11.832 1.00 98.88 86 LEU A C 1
ATOM 728 O O . LEU A 1 86 ? -1.814 13.802 11.011 1.00 98.88 86 LEU A O 1
ATOM 732 N N . THR A 1 87 ? -2.365 13.362 13.132 1.00 98.75 87 THR A N 1
ATOM 733 C CA . THR A 1 87 ? -1.544 14.455 13.678 1.00 98.75 87 THR A CA 1
ATOM 734 C C . THR A 1 87 ? -0.060 14.102 13.548 1.00 98.75 87 THR A C 1
ATOM 736 O O . THR A 1 87 ? 0.335 13.000 13.925 1.00 98.75 87 THR A O 1
ATOM 739 N N . GLU A 1 88 ? 0.787 15.023 13.074 1.00 98.69 88 GLU A N 1
ATOM 740 C CA . GLU A 1 88 ? 2.243 14.806 13.030 1.00 98.69 88 GLU A CA 1
ATOM 741 C C . GLU A 1 88 ? 2.808 14.441 14.416 1.00 98.69 88 GLU A C 1
ATOM 743 O O . GLU A 1 88 ? 2.584 15.141 15.406 1.00 98.69 88 GLU A O 1
ATOM 748 N N . ASN A 1 89 ? 3.525 13.318 14.491 1.00 98.62 89 ASN A N 1
ATOM 749 C CA . ASN A 1 89 ? 4.151 12.787 15.697 1.00 98.62 89 ASN A CA 1
ATOM 750 C C . ASN A 1 89 ? 5.205 11.697 15.363 1.00 98.62 89 ASN A C 1
ATOM 752 O O . ASN A 1 89 ? 5.100 11.038 14.329 1.00 98.62 89 ASN A O 1
ATOM 756 N N . PRO A 1 90 ? 6.177 11.407 16.251 1.00 98.38 90 PRO A N 1
ATOM 757 C CA . PRO A 1 90 ? 7.238 10.424 15.980 1.00 98.38 90 PRO A CA 1
ATOM 758 C C . PRO A 1 90 ? 6.812 8.947 15.880 1.00 98.38 90 PRO A C 1
ATOM 760 O O . PRO A 1 90 ? 7.650 8.105 15.567 1.00 98.38 90 PRO A O 1
ATOM 763 N N . TYR A 1 91 ? 5.563 8.598 16.198 1.00 98.56 91 TYR A N 1
ATOM 764 C CA . TYR A 1 91 ? 5.107 7.209 16.321 1.00 98.56 91 TYR A CA 1
ATOM 765 C C . TYR A 1 91 ? 4.234 6.764 15.149 1.00 98.56 91 TYR A C 1
ATOM 767 O O . TYR A 1 91 ? 4.346 5.620 14.724 1.00 98.56 91 TYR A O 1
ATOM 775 N N . SER A 1 92 ? 3.409 7.637 14.577 1.00 98.56 92 SER A N 1
ATOM 776 C CA . SER A 1 92 ? 2.534 7.261 13.456 1.00 98.56 92 SER A CA 1
ATOM 777 C C . SER A 1 92 ? 2.605 8.181 12.240 1.00 98.56 92 SER A C 1
ATOM 779 O O . SER A 1 92 ? 2.396 7.705 11.126 1.00 98.56 92 SER A O 1
ATOM 781 N N . ARG A 1 93 ? 2.979 9.457 12.386 1.00 98.69 93 ARG A N 1
ATOM 782 C CA . ARG A 1 93 ? 3.151 10.370 11.244 1.00 98.69 93 ARG A CA 1
ATOM 783 C C . ARG A 1 93 ? 4.370 11.269 11.437 1.00 98.69 93 ARG A C 1
ATOM 785 O O . ARG A 1 93 ? 4.235 12.367 11.971 1.00 98.69 93 ARG A O 1
ATOM 792 N N . PRO A 1 94 ? 5.564 10.846 11.007 1.00 98.38 94 PRO A N 1
ATOM 793 C CA . PRO A 1 94 ? 6.788 11.586 11.300 1.00 98.38 94 PRO A CA 1
ATOM 794 C C . PRO A 1 94 ? 6.963 12.883 10.495 1.00 98.38 94 PRO A C 1
ATOM 796 O O . PRO A 1 94 ? 7.903 13.624 10.773 1.00 98.38 94 PRO A O 1
ATOM 799 N N . GLY A 1 95 ? 6.122 13.150 9.487 1.00 98.44 95 GLY A N 1
ATOM 800 C CA . GLY A 1 95 ? 6.285 14.303 8.592 1.00 98.44 95 GLY A CA 1
ATOM 801 C C . GLY A 1 95 ? 7.494 14.183 7.654 1.00 98.44 95 GLY A C 1
ATOM 802 O O . GLY A 1 95 ? 7.946 15.165 7.067 1.00 98.44 95 GLY A O 1
ATOM 803 N N . GLU A 1 96 ? 8.077 12.988 7.536 1.00 98.62 96 GLU A N 1
ATOM 804 C CA . GLU A 1 96 ? 9.242 12.745 6.689 1.00 98.62 96 GLU A CA 1
ATOM 805 C C . GLU A 1 96 ? 8.835 12.556 5.229 1.00 98.62 96 GLU A C 1
ATOM 807 O O . GLU A 1 96 ? 7.938 11.776 4.920 1.00 98.62 96 GLU A O 1
ATOM 812 N N . ALA A 1 97 ? 9.545 13.228 4.323 1.00 98.62 97 ALA A N 1
ATOM 813 C CA . ALA A 1 97 ? 9.179 13.272 2.915 1.00 98.62 97 ALA A CA 1
ATOM 814 C C . ALA A 1 97 ? 9.399 11.936 2.176 1.00 98.62 97 ALA A C 1
ATOM 816 O O . ALA A 1 97 ? 10.504 11.380 2.167 1.00 98.62 97 ALA A O 1
ATOM 817 N N . LEU A 1 98 ? 8.381 11.501 1.437 1.00 98.56 98 LEU A N 1
ATOM 818 C CA . LEU A 1 98 ? 8.424 10.404 0.479 1.00 98.56 98 LEU A CA 1
ATOM 819 C C . LEU A 1 98 ? 8.881 10.927 -0.890 1.00 98.56 98 LEU A C 1
ATOM 821 O O . LEU A 1 98 ? 8.117 11.467 -1.680 1.00 98.56 98 LEU A O 1
ATOM 825 N N . GLN A 1 99 ? 10.173 10.772 -1.181 1.00 95.94 99 GLN A N 1
ATOM 826 C CA . GLN A 1 99 ? 10.785 11.353 -2.388 1.00 95.94 99 GLN A CA 1
ATOM 827 C C . GLN A 1 99 ? 10.380 10.651 -3.690 1.00 95.94 99 GLN A C 1
ATOM 829 O O . GLN A 1 99 ? 10.446 11.244 -4.768 1.00 95.94 99 GLN A O 1
ATOM 834 N N . LYS A 1 100 ? 10.057 9.357 -3.619 1.00 96.62 100 LYS A N 1
ATOM 835 C CA . LYS A 1 100 ? 9.684 8.554 -4.782 1.00 96.62 100 LYS A CA 1
ATOM 836 C C . LYS A 1 100 ? 8.890 7.335 -4.348 1.00 96.62 100 LYS A C 1
ATOM 838 O O . LYS A 1 100 ? 9.362 6.579 -3.507 1.00 96.62 100 LYS A O 1
ATOM 843 N N . VAL A 1 101 ? 7.788 7.065 -5.034 1.00 98.56 101 VAL A N 1
ATOM 844 C CA . VAL A 1 101 ? 7.068 5.797 -4.912 1.00 98.56 101 VAL A CA 1
ATOM 845 C C . VAL A 1 101 ? 7.616 4.802 -5.932 1.00 98.56 101 VAL A C 1
ATOM 847 O O . VAL A 1 101 ? 7.788 5.120 -7.110 1.00 98.56 101 VAL A O 1
ATOM 850 N N . LYS A 1 102 ? 7.964 3.603 -5.468 1.00 98.56 102 LYS A N 1
ATOM 851 C CA . LYS A 1 102 ? 8.375 2.477 -6.321 1.00 98.56 102 LYS A CA 1
ATOM 852 C C . LYS A 1 102 ? 7.432 1.292 -6.219 1.00 98.56 102 LYS A C 1
ATOM 854 O O . LYS A 1 102 ? 7.420 0.476 -7.131 1.00 98.56 102 LYS A O 1
ATOM 859 N N . ASN A 1 103 ? 6.717 1.164 -5.106 1.00 98.75 103 ASN A N 1
ATOM 860 C CA . ASN A 1 103 ? 5.837 0.037 -4.850 1.00 98.75 103 ASN A CA 1
ATOM 861 C C . ASN A 1 103 ? 4.590 0.471 -4.086 1.00 98.75 103 ASN A C 1
ATOM 863 O O . ASN A 1 103 ? 4.604 1.464 -3.357 1.00 98.75 103 ASN A O 1
ATOM 867 N N . ILE A 1 104 ? 3.540 -0.324 -4.228 1.00 98.94 104 ILE A N 1
ATOM 868 C CA . ILE A 1 104 ? 2.331 -0.243 -3.414 1.00 98.94 104 ILE A CA 1
ATOM 869 C C . ILE A 1 104 ? 2.282 -1.524 -2.587 1.00 98.94 104 ILE A C 1
ATOM 871 O O . ILE A 1 104 ? 2.443 -2.611 -3.139 1.00 98.94 104 ILE A O 1
ATOM 875 N N . PHE A 1 105 ? 2.100 -1.407 -1.275 1.00 98.94 105 PHE A N 1
ATOM 876 C CA . PHE A 1 105 ? 1.952 -2.551 -0.384 1.00 98.94 105 PHE A CA 1
ATOM 877 C C . PHE A 1 105 ? 0.507 -2.712 0.069 1.00 98.94 105 PHE A C 1
ATOM 879 O O . PHE A 1 105 ? -0.074 -1.790 0.642 1.00 98.94 105 PHE A O 1
ATOM 886 N N . VAL A 1 106 ? -0.038 -3.905 -0.150 1.00 98.94 106 VAL A N 1
ATOM 887 C CA . VAL A 1 106 ? -1.341 -4.316 0.378 1.00 98.94 106 VAL A CA 1
ATOM 888 C C . VAL A 1 106 ? -1.134 -4.995 1.729 1.00 98.94 106 VAL A C 1
ATOM 890 O O . VAL A 1 106 ? -0.241 -5.835 1.889 1.00 98.94 106 VAL A O 1
ATOM 893 N N . HIS A 1 107 ? -1.969 -4.623 2.693 1.00 98.88 107 HIS A N 1
ATOM 894 C CA . HIS A 1 107 ? -2.004 -5.156 4.050 1.00 98.88 107 HIS A CA 1
ATOM 895 C C . HIS A 1 107 ? -3.435 -5.536 4.441 1.00 98.88 107 HIS A C 1
ATOM 897 O O . HIS A 1 107 ? -4.394 -5.238 3.730 1.00 98.88 107 HIS A O 1
ATOM 903 N N . TYR A 1 108 ? -3.562 -6.202 5.583 1.00 98.62 108 TYR A N 1
ATOM 904 C CA . TYR A 1 108 ? -4.828 -6.387 6.282 1.00 98.62 108 TYR A CA 1
ATOM 905 C C . TYR A 1 108 ? -4.652 -5.974 7.738 1.00 98.62 108 TYR A C 1
ATOM 907 O O . TYR A 1 108 ? -3.577 -6.181 8.316 1.00 98.62 108 TYR A O 1
ATOM 915 N N . THR A 1 109 ? -5.726 -5.476 8.344 1.00 97.94 109 THR A N 1
ATOM 916 C CA . THR A 1 109 ? -5.655 -4.899 9.692 1.00 97.94 109 THR A CA 1
ATOM 917 C C . THR A 1 109 ? -5.358 -5.928 10.780 1.00 97.94 109 THR A C 1
ATOM 919 O O . THR A 1 109 ? -4.955 -5.551 11.878 1.00 97.94 109 THR A O 1
ATOM 922 N N . ALA A 1 110 ? -5.562 -7.224 10.501 1.00 97.19 110 ALA A N 1
ATOM 923 C CA . ALA A 1 110 ? -5.517 -8.305 11.490 1.00 97.19 110 ALA A CA 1
ATOM 924 C C . ALA A 1 110 ? -6.395 -8.013 12.726 1.00 97.19 110 ALA A C 1
ATOM 926 O O . ALA A 1 110 ? -6.069 -8.411 13.844 1.00 97.19 110 ALA A O 1
ATOM 927 N N . ASN A 1 111 ? -7.488 -7.274 12.513 1.00 97.19 111 ASN A N 1
ATOM 928 C CA . ASN A 1 111 ? -8.389 -6.798 13.554 1.00 97.19 111 ASN A CA 1
ATOM 929 C C . ASN A 1 111 ? -9.851 -6.954 13.089 1.00 97.19 111 ASN A C 1
ATOM 931 O O . ASN A 1 111 ? -10.467 -5.972 12.651 1.00 97.19 111 ASN A O 1
ATOM 935 N N . PRO A 1 112 ? -10.387 -8.190 13.094 1.00 98.06 112 PRO A N 1
ATOM 936 C CA . PRO A 1 112 ? -11.697 -8.496 12.527 1.00 98.06 112 PRO A CA 1
ATOM 937 C C . PRO A 1 112 ? -12.829 -7.652 13.116 1.00 98.06 112 PRO A C 1
ATOM 939 O O . PRO A 1 112 ? -12.885 -7.394 14.318 1.00 98.06 112 PRO A O 1
ATOM 942 N N . GLY A 1 113 ? -13.752 -7.228 12.254 1.00 98.25 113 GLY A N 1
ATOM 943 C CA . GLY A 1 113 ? -14.964 -6.506 12.641 1.00 98.25 113 GLY A CA 1
ATOM 944 C C . GLY A 1 113 ? -14.751 -5.039 13.028 1.00 98.25 113 GLY A C 1
ATOM 945 O O . GLY A 1 113 ? -15.707 -4.381 13.439 1.00 98.25 113 GLY A O 1
ATOM 946 N N . THR A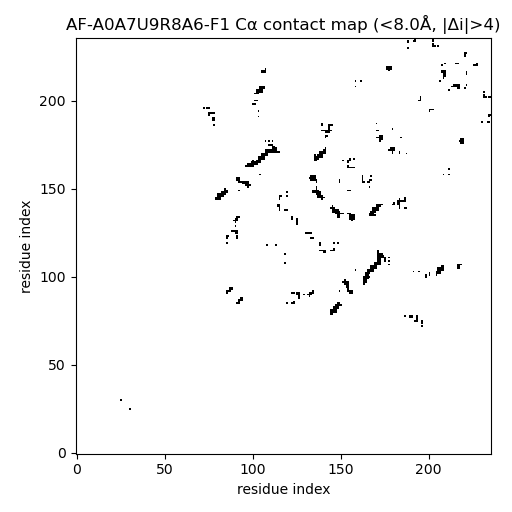 1 114 ? -13.535 -4.505 12.886 1.00 98.31 114 THR A N 1
ATOM 947 C CA . THR A 1 114 ? -13.254 -3.084 13.136 1.00 98.31 114 THR A CA 1
ATOM 948 C C . THR A 1 114 ? -13.346 -2.248 11.862 1.00 98.31 114 THR A C 1
ATOM 950 O O . THR A 1 114 ? -12.936 -2.687 10.788 1.00 98.31 114 THR A O 1
ATOM 953 N N . SER A 1 115 ? -13.920 -1.049 11.970 1.00 98.62 115 SER A N 1
ATOM 954 C CA . SER A 1 115 ? -14.107 -0.132 10.840 1.00 98.62 115 SER A CA 1
ATOM 955 C C . SER A 1 115 ? -12.808 0.566 10.429 1.00 98.62 115 SER A C 1
ATOM 957 O O . SER A 1 115 ? -11.827 0.596 11.185 1.00 98.62 115 SER A O 1
ATOM 959 N N . ALA A 1 116 ? -12.809 1.199 9.251 1.00 98.75 116 ALA A N 1
ATOM 960 C CA . ALA A 1 116 ? -11.683 2.022 8.814 1.00 98.75 116 ALA A CA 1
ATOM 961 C C . ALA A 1 116 ? -11.391 3.163 9.808 1.00 98.75 116 ALA A C 1
ATOM 963 O O . ALA A 1 116 ? -10.237 3.388 10.171 1.00 98.75 116 ALA A O 1
ATOM 964 N N . GLU A 1 117 ? -12.435 3.820 10.327 1.00 98.81 117 GLU A N 1
ATOM 965 C CA . GLU A 1 117 ? -12.324 4.896 11.324 1.00 98.81 117 GLU A CA 1
ATOM 966 C C . GLU A 1 117 ? -11.677 4.412 12.632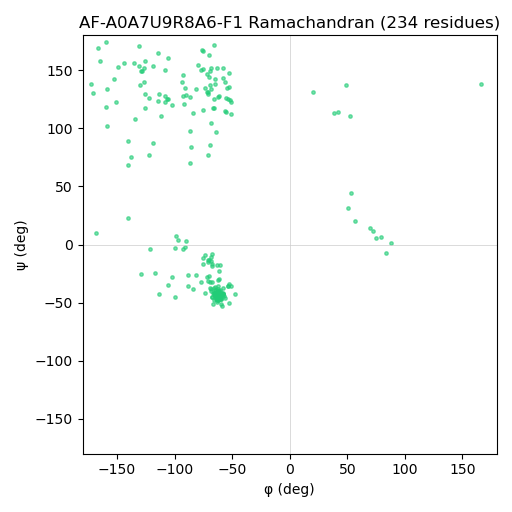 1.00 98.81 117 GLU A C 1
ATOM 968 O O . GLU A 1 117 ? -10.838 5.106 13.210 1.00 98.81 117 GLU A O 1
ATOM 973 N N . GLN A 1 118 ? -12.010 3.202 13.096 1.00 98.81 118 GLN A N 1
ATOM 974 C CA . GLN A 1 118 ? -11.406 2.628 14.302 1.00 98.81 118 GLN A CA 1
ATOM 975 C C . GLN A 1 118 ? -9.914 2.332 14.107 1.00 98.81 118 GLN A C 1
ATOM 977 O O . GLN A 1 118 ? -9.113 2.630 14.993 1.00 98.81 118 GLN A O 1
ATOM 982 N N . ASN A 1 119 ? -9.521 1.801 12.946 1.00 98.75 119 ASN A N 1
ATOM 983 C CA . ASN A 1 119 ? -8.113 1.547 12.628 1.00 98.75 119 ASN A CA 1
ATOM 984 C C . ASN A 1 119 ? -7.327 2.856 12.424 1.00 98.75 119 ASN A C 1
ATOM 986 O O . ASN A 1 119 ? -6.207 2.988 12.920 1.00 98.75 119 ASN A O 1
ATOM 990 N N . ARG A 1 120 ? -7.933 3.878 11.805 1.00 98.75 120 ARG A N 1
ATOM 991 C CA . ARG A 1 120 ? -7.367 5.237 11.756 1.00 98.75 120 ARG A CA 1
ATOM 992 C C . ARG A 1 120 ? -7.170 5.800 13.162 1.00 98.75 120 ARG A C 1
ATOM 994 O O . ARG A 1 120 ? -6.107 6.336 13.477 1.00 98.75 120 ARG A O 1
ATOM 1001 N N . SER A 1 121 ? -8.178 5.666 14.023 1.00 98.81 121 SER A N 1
ATOM 1002 C CA . SER A 1 121 ? -8.131 6.124 15.417 1.00 98.81 121 SER A CA 1
ATOM 1003 C C . SER A 1 121 ? -7.048 5.403 16.221 1.00 98.81 121 SER A C 1
ATOM 1005 O O . SER A 1 121 ? -6.385 6.028 17.047 1.00 98.81 121 SER A O 1
ATOM 1007 N N . TYR A 1 122 ? -6.816 4.115 15.949 1.00 98.69 122 TYR A N 1
ATOM 1008 C CA . TYR A 1 122 ? -5.699 3.372 16.525 1.00 98.69 122 TYR A CA 1
ATOM 1009 C C . TYR A 1 122 ? -4.353 4.014 16.156 1.00 98.69 122 TYR A C 1
ATOM 1011 O O . TYR A 1 122 ? -3.581 4.342 17.058 1.00 98.69 122 TYR A O 1
ATOM 1019 N N . PHE A 1 123 ? -4.096 4.281 14.868 1.00 98.75 123 PHE A N 1
ATOM 1020 C CA . PHE A 1 123 ? -2.853 4.939 14.445 1.00 98.75 123 PHE A CA 1
ATOM 1021 C C . PHE A 1 123 ? -2.682 6.339 15.048 1.00 98.75 123 PHE A C 1
ATOM 1023 O O . PHE A 1 123 ? -1.576 6.710 15.443 1.00 98.75 123 PHE A O 1
ATOM 1030 N N . GLU A 1 124 ? -3.757 7.117 15.161 1.00 98.81 124 GLU A N 1
ATOM 1031 C CA . GLU A 1 124 ? -3.716 8.436 15.803 1.00 98.81 124 GLU A CA 1
ATOM 1032 C C . GLU A 1 124 ? -3.297 8.352 17.270 1.00 98.81 124 GLU A C 1
ATOM 1034 O O . GLU A 1 124 ? -2.471 9.139 17.728 1.00 98.81 124 GLU A O 1
ATOM 1039 N N . ASN A 1 125 ? -3.843 7.380 18.000 1.00 98.62 125 ASN A N 1
ATOM 1040 C CA . ASN A 1 125 ? -3.608 7.209 19.429 1.00 98.62 125 ASN A CA 1
ATOM 1041 C C . ASN A 1 125 ? -2.156 6.806 19.757 1.00 98.62 125 ASN A C 1
ATOM 1043 O O . ASN A 1 125 ? -1.707 6.988 20.889 1.00 98.62 125 ASN A O 1
ATOM 1047 N N . LEU A 1 126 ? -1.379 6.324 18.777 1.00 98.69 126 LEU A N 1
ATOM 1048 C CA . LEU A 1 126 ? 0.043 6.000 18.964 1.00 98.69 126 LEU A CA 1
ATOM 1049 C C . LEU A 1 126 ? 0.897 7.211 19.359 1.00 98.69 126 LEU A C 1
ATOM 1051 O O . LEU A 1 126 ? 1.932 7.030 20.002 1.00 98.69 126 LEU A O 1
ATOM 1055 N N . LYS A 1 127 ? 0.453 8.441 19.059 1.00 98.19 127 LYS A N 1
ATOM 1056 C CA . LYS A 1 127 ? 1.116 9.666 19.539 1.00 98.19 127 LYS A CA 1
ATOM 1057 C C . LYS A 1 127 ? 1.123 9.769 21.072 1.00 98.19 127 LYS A C 1
ATOM 1059 O O . LYS A 1 127 ? 2.049 10.345 21.644 1.00 98.19 127 LYS A O 1
ATOM 1064 N N . ASP A 1 128 ? 0.105 9.196 21.715 1.00 98.31 128 ASP A N 1
ATOM 1065 C CA . ASP A 1 128 ? -0.119 9.248 23.157 1.00 98.31 128 ASP A CA 1
ATOM 1066 C C . ASP A 1 128 ? 0.361 7.960 23.842 1.00 98.31 128 ASP A C 1
ATOM 1068 O O . ASP A 1 128 ? 1.049 8.023 24.862 1.00 98.31 128 ASP A O 1
ATOM 1072 N N . THR A 1 129 ? 0.039 6.787 23.282 1.00 98.12 129 THR A N 1
ATOM 1073 C CA . THR A 1 129 ? 0.391 5.490 23.893 1.00 98.12 129 THR A CA 1
ATOM 1074 C C . THR A 1 129 ? 1.848 5.105 23.692 1.00 98.12 129 THR A C 1
ATOM 1076 O O . THR A 1 129 ? 2.422 4.458 24.569 1.00 98.12 129 THR A O 1
ATOM 1079 N N . GLN A 1 130 ? 2.448 5.493 22.561 1.00 97.62 130 GLN A N 1
ATOM 1080 C CA . GLN A 1 130 ? 3.853 5.236 22.223 1.00 97.62 130 GLN A CA 1
ATOM 1081 C C . GLN A 1 130 ? 4.240 3.746 22.240 1.00 97.62 130 GLN A C 1
ATOM 1083 O O . GLN A 1 130 ? 5.415 3.400 22.365 1.00 97.62 130 GLN A O 1
ATOM 1088 N N . GLU A 1 131 ? 3.257 2.849 22.136 1.00 97.00 131 GLU A N 1
ATOM 1089 C CA . GLU A 1 131 ? 3.464 1.403 22.276 1.00 97.00 131 GLU A CA 1
ATOM 1090 C C . GLU A 1 131 ? 4.233 0.796 21.094 1.00 97.00 131 GLU A C 1
ATOM 1092 O O . GLU A 1 131 ? 4.916 -0.218 21.238 1.00 97.00 131 GLU A O 1
ATOM 1097 N N . THR A 1 132 ? 4.129 1.424 19.922 1.00 97.75 132 THR A N 1
ATOM 1098 C CA . THR A 1 132 ? 4.792 1.019 18.684 1.00 97.75 132 THR A CA 1
ATOM 1099 C C . THR A 1 132 ? 4.875 2.196 17.714 1.00 97.75 132 THR A C 1
ATOM 1101 O O . THR A 1 132 ? 4.306 3.261 17.963 1.00 97.75 132 THR A O 1
ATOM 1104 N N . SER A 1 133 ? 5.565 1.986 16.592 1.00 98.19 133 SER A N 1
ATOM 1105 C CA . SER A 1 133 ? 5.537 2.891 15.449 1.00 98.19 133 SER A CA 1
ATOM 1106 C C . SER A 1 133 ? 4.840 2.225 14.268 1.00 98.19 133 SER A C 1
ATOM 1108 O O . SER A 1 133 ? 5.376 1.263 13.711 1.00 98.19 133 SER A O 1
ATOM 1110 N N . ALA A 1 134 ? 3.652 2.710 13.909 1.00 98.44 134 ALA A N 1
ATOM 1111 C CA . ALA A 1 134 ? 2.841 2.133 12.842 1.00 98.44 134 ALA A CA 1
ATOM 1112 C C . ALA A 1 134 ? 1.919 3.169 12.187 1.00 98.44 134 ALA A C 1
ATOM 1114 O O . ALA A 1 134 ? 1.359 4.032 12.862 1.00 98.44 134 ALA A O 1
ATOM 1115 N N . SER A 1 135 ? 1.749 3.053 10.873 1.00 98.75 135 SER A N 1
ATOM 1116 C CA . SER A 1 135 ? 0.732 3.765 10.095 1.00 98.75 135 SER A CA 1
ATOM 1117 C C . SER A 1 135 ? 0.602 3.168 8.697 1.00 98.75 135 SER A C 1
ATOM 1119 O O . SER A 1 135 ? 1.441 2.379 8.265 1.00 98.75 135 SER A O 1
ATOM 1121 N N . SER A 1 136 ? -0.439 3.574 7.975 1.00 98.81 136 SER A N 1
ATOM 1122 C CA . SER A 1 136 ? -0.658 3.282 6.558 1.00 98.81 136 SER A CA 1
ATOM 1123 C C . SER A 1 136 ? -1.096 4.564 5.851 1.00 98.81 136 SER A C 1
ATOM 1125 O O . SER A 1 136 ? -1.611 5.466 6.507 1.00 98.81 136 SER A O 1
ATOM 1127 N N . HIS A 1 137 ? -0.898 4.665 4.534 1.00 98.94 137 HIS A N 1
ATOM 1128 C CA . HIS A 1 137 ? -1.345 5.852 3.794 1.00 98.94 137 HIS A CA 1
ATOM 1129 C C . HIS A 1 137 ? -2.861 5.836 3.640 1.00 98.94 137 HIS A C 1
ATOM 1131 O O . HIS A 1 137 ? -3.511 6.856 3.859 1.00 98.94 137 HIS A O 1
A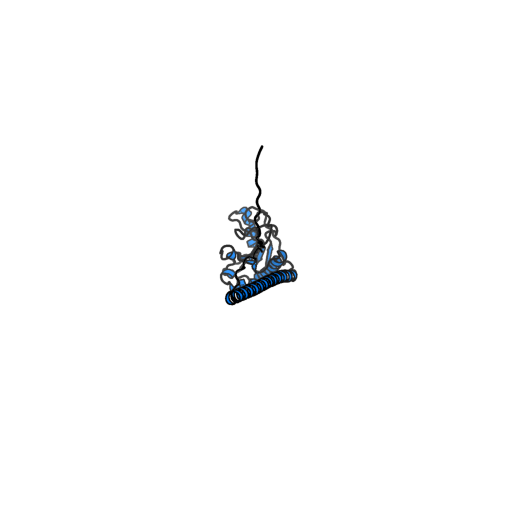TOM 1137 N N . PHE A 1 138 ? -3.406 4.656 3.343 1.00 99.00 138 PHE A N 1
ATOM 1138 C CA . PHE A 1 138 ? -4.837 4.431 3.210 1.00 99.00 138 PHE A CA 1
ATOM 1139 C C . PHE A 1 138 ? -5.309 3.287 4.100 1.00 99.00 138 PHE A C 1
ATOM 1141 O O . PHE A 1 138 ? -4.558 2.339 4.367 1.00 99.00 138 PHE A O 1
ATOM 1148 N N . ILE A 1 139 ? -6.574 3.370 4.502 1.00 98.94 139 ILE A N 1
ATOM 1149 C CA . ILE A 1 139 ? -7.344 2.284 5.099 1.00 98.94 139 ILE A CA 1
ATOM 1150 C C . ILE A 1 139 ? -8.629 2.122 4.288 1.00 98.94 139 ILE A C 1
ATOM 1152 O O . ILE A 1 139 ? -9.330 3.103 4.052 1.00 98.94 139 ILE A O 1
ATOM 1156 N N . ILE A 1 140 ? -8.935 0.895 3.877 1.00 98.94 140 ILE A N 1
ATOM 1157 C CA . ILE A 1 140 ? -10.180 0.531 3.202 1.00 98.94 140 ILE A CA 1
ATOM 1158 C C . ILE A 1 140 ? -11.049 -0.245 4.188 1.00 98.94 140 ILE A C 1
ATOM 1160 O O . ILE A 1 140 ? -10.597 -1.238 4.763 1.00 98.94 140 ILE A O 1
ATOM 1164 N N . GLY A 1 141 ? -12.281 0.202 4.401 1.00 98.88 141 GLY A N 1
ATOM 1165 C CA . GLY A 1 141 ? -13.252 -0.477 5.254 1.00 98.88 141 GLY A CA 1
ATOM 1166 C C . GLY A 1 141 ? -13.882 -1.703 4.600 1.00 98.88 141 GLY A C 1
ATOM 1167 O O . GLY A 1 141 ? -13.766 -1.924 3.391 1.00 98.88 141 GLY A O 1
ATOM 1168 N N . TYR A 1 142 ? -14.575 -2.514 5.404 1.00 97.69 142 TYR A N 1
ATOM 1169 C CA . TYR A 1 142 ? -15.308 -3.686 4.909 1.00 97.69 142 TYR A CA 1
ATOM 1170 C C . TYR A 1 142 ? -16.562 -3.324 4.095 1.00 97.69 142 TYR A C 1
ATOM 1172 O O . TYR A 1 142 ? -17.072 -4.183 3.374 1.00 97.69 142 TYR A O 1
ATOM 1180 N N . ASP A 1 143 ? -17.007 -2.064 4.152 1.00 98.38 143 ASP A N 1
ATOM 1181 C CA . ASP A 1 143 ? -18.062 -1.504 3.299 1.00 98.38 143 ASP A CA 1
ATOM 1182 C C . ASP A 1 143 ? -17.491 -0.742 2.083 1.00 98.38 143 ASP A C 1
ATOM 1184 O O . ASP A 1 143 ? -18.242 -0.212 1.263 1.00 98.38 143 ASP A O 1
ATOM 1188 N N . GLY A 1 144 ? -16.163 -0.748 1.911 1.00 98.75 144 GLY A N 1
ATOM 1189 C CA . GLY A 1 144 ? -15.460 -0.178 0.761 1.00 98.75 144 GLY A CA 1
ATOM 1190 C C . GLY A 1 144 ? -15.110 1.307 0.888 1.00 98.75 144 GLY A C 1
ATOM 1191 O O . GLY A 1 144 ? -14.520 1.860 -0.040 1.00 98.75 144 GLY A O 1
ATOM 1192 N N . GLU A 1 145 ? -15.419 1.965 2.004 1.00 98.81 145 GLU A N 1
ATOM 1193 C CA . GLU A 1 145 ? -14.998 3.343 2.251 1.00 98.81 145 GLU A CA 1
ATOM 1194 C C . GLU A 1 145 ? -13.470 3.449 2.354 1.00 98.81 145 GLU A C 1
ATOM 1196 O O . GLU A 1 145 ? -12.814 2.566 2.909 1.00 98.81 145 GLU A O 1
ATOM 1201 N N . ILE A 1 146 ? -12.893 4.529 1.823 1.00 98.94 146 ILE A N 1
ATOM 1202 C CA . ILE A 1 146 ? -11.444 4.754 1.818 1.00 98.94 146 ILE A CA 1
ATOM 1203 C C . ILE A 1 146 ? -11.131 5.968 2.685 1.00 98.94 146 ILE A C 1
ATOM 1205 O O . ILE A 1 146 ? -11.616 7.067 2.420 1.00 98.94 146 ILE A O 1
ATOM 1209 N N . ILE A 1 147 ? -10.279 5.777 3.691 1.00 98.94 147 ILE A N 1
ATOM 1210 C CA . ILE A 1 147 ? -9.740 6.850 4.526 1.00 98.94 147 ILE A CA 1
ATOM 1211 C C . ILE A 1 147 ? -8.266 7.047 4.190 1.00 98.94 147 ILE A C 1
ATOM 1213 O O . ILE A 1 147 ? -7.483 6.097 4.247 1.00 98.94 147 ILE A O 1
ATOM 1217 N N . GLN A 1 148 ? -7.872 8.282 3.888 1.00 98.94 148 GLN A N 1
ATOM 1218 C CA . GLN A 1 148 ? -6.467 8.662 3.787 1.00 98.94 148 GLN A CA 1
ATOM 1219 C C . GLN A 1 148 ? -5.958 9.176 5.133 1.00 98.94 148 GLN A C 1
ATOM 1221 O O . GLN A 1 148 ? -6.464 10.163 5.666 1.00 98.94 148 GLN A O 1
ATOM 1226 N N . CYS A 1 149 ? -4.929 8.517 5.666 1.00 98.88 149 CYS A N 1
ATOM 1227 C CA . CYS A 1 149 ? -4.344 8.822 6.972 1.00 98.88 149 CYS A CA 1
ATOM 1228 C C . CYS A 1 149 ? -3.025 9.604 6.869 1.00 98.88 149 CYS A C 1
ATOM 1230 O O . CYS A 1 149 ? -2.682 10.345 7.790 1.00 98.88 149 CYS A O 1
ATOM 1232 N N . ILE A 1 150 ? -2.275 9.444 5.775 1.00 98.94 150 ILE A N 1
ATOM 1233 C CA . ILE A 1 150 ? -0.972 10.093 5.554 1.00 98.94 150 ILE A CA 1
ATOM 1234 C C . ILE A 1 150 ? -0.985 10.756 4.167 1.00 98.94 150 ILE A C 1
ATOM 1236 O O . ILE A 1 150 ? -1.474 10.136 3.213 1.00 98.94 150 ILE A O 1
ATOM 1240 N N . PRO A 1 151 ? -0.467 11.990 4.015 1.00 98.69 151 PRO A N 1
ATOM 1241 C CA . PRO A 1 151 ? -0.286 12.595 2.699 1.00 98.69 151 PRO A CA 1
ATOM 1242 C C . PRO A 1 151 ? 0.604 11.743 1.799 1.00 98.69 151 PRO A C 1
ATOM 1244 O O . PRO A 1 151 ? 1.499 11.041 2.262 1.00 98.69 151 PRO A O 1
ATOM 1247 N N . LEU A 1 152 ? 0.390 11.842 0.495 1.00 98.44 152 LEU A N 1
ATOM 1248 C CA . LEU A 1 152 ? 1.143 11.077 -0.498 1.00 98.44 152 LEU A CA 1
ATOM 1249 C C . LEU A 1 152 ? 2.610 11.530 -0.638 1.00 98.44 152 LEU A C 1
ATOM 1251 O O . LEU A 1 152 ? 3.431 10.829 -1.230 1.00 98.44 152 LEU A O 1
ATOM 1255 N N . GLU A 1 153 ? 2.948 12.691 -0.080 1.00 98.50 153 GLU A N 1
ATOM 1256 C CA . GLU A 1 153 ? 4.291 13.265 -0.022 1.00 98.50 153 GLU A CA 1
ATOM 1257 C C . GLU A 1 153 ? 5.066 12.862 1.241 1.00 98.50 153 GLU A C 1
ATOM 1259 O O . GLU A 1 153 ? 6.228 13.250 1.385 1.00 98.50 153 GLU A O 1
ATOM 1264 N N . GLU A 1 154 ? 4.460 12.100 2.152 1.00 98.88 154 GLU A N 1
ATOM 1265 C CA . GLU A 1 154 ? 5.053 11.660 3.418 1.00 98.88 154 GLU A CA 1
ATOM 1266 C C . GLU A 1 154 ? 5.150 10.134 3.494 1.00 98.88 154 GLU A C 1
ATOM 1268 O O . GLU A 1 154 ? 4.389 9.412 2.860 1.00 98.88 154 GLU A O 1
ATOM 1273 N N . ILE A 1 155 ? 6.101 9.623 4.276 1.00 98.88 155 ILE A N 1
ATOM 1274 C CA . ILE A 1 155 ? 6.207 8.182 4.535 1.00 98.88 155 ILE A CA 1
ATOM 1275 C C . ILE A 1 155 ? 5.159 7.720 5.556 1.00 98.88 155 ILE A C 1
ATOM 1277 O O . ILE A 1 155 ? 4.851 8.428 6.516 1.00 98.88 155 ILE A O 1
ATOM 1281 N N . ALA A 1 156 ? 4.734 6.462 5.440 1.00 98.81 156 ALA A N 1
ATOM 1282 C CA . ALA A 1 156 ? 4.037 5.735 6.503 1.00 98.81 156 ALA A CA 1
ATOM 1283 C C . ALA A 1 156 ? 4.932 4.645 7.114 1.00 98.81 156 ALA A C 1
ATOM 1285 O O . ALA A 1 156 ? 5.778 4.049 6.440 1.00 98.81 156 ALA A O 1
ATOM 1286 N N . TYR A 1 157 ? 4.732 4.339 8.394 1.00 98.69 157 TYR A N 1
ATOM 1287 C CA . TYR A 1 157 ? 5.433 3.274 9.107 1.00 98.69 157 TYR A CA 1
ATOM 1288 C C . TYR A 1 157 ? 4.723 1.926 8.930 1.00 98.69 157 TYR A C 1
ATOM 1290 O O . TYR A 1 157 ? 4.162 1.379 9.874 1.00 98.69 157 TYR A O 1
ATOM 1298 N N . ALA A 1 158 ? 4.775 1.375 7.715 1.00 98.12 158 ALA A N 1
ATOM 1299 C CA . ALA A 1 158 ? 4.015 0.176 7.345 1.00 98.12 158 ALA A CA 1
ATOM 1300 C C . ALA A 1 158 ? 4.889 -1.054 7.055 1.00 98.12 158 ALA A C 1
ATOM 1302 O O . ALA A 1 158 ? 4.571 -2.165 7.477 1.00 98.12 158 ALA A O 1
ATOM 1303 N N . VAL A 1 159 ? 6.006 -0.879 6.338 1.00 98.19 159 VAL A N 1
ATOM 1304 C CA . VAL A 1 159 ? 6.875 -1.974 5.881 1.00 98.19 159 VAL A CA 1
ATOM 1305 C C . VAL A 1 159 ? 8.329 -1.619 6.159 1.00 98.19 159 VAL A C 1
ATOM 1307 O O . VAL A 1 159 ? 8.949 -0.787 5.488 1.00 98.19 159 VAL A O 1
ATOM 1310 N N . LYS A 1 160 ? 8.921 -2.292 7.148 1.00 95.50 160 LYS A N 1
ATOM 1311 C CA . LYS A 1 160 ? 10.308 -2.045 7.557 1.00 95.50 160 LYS A CA 1
ATOM 1312 C C . LYS A 1 160 ? 11.262 -2.145 6.360 1.00 95.50 160 LYS A C 1
ATOM 1314 O O . LYS A 1 160 ? 11.316 -3.157 5.671 1.00 95.50 160 LYS A O 1
ATOM 1319 N N . GLY A 1 161 ? 12.044 -1.088 6.139 1.00 96.75 161 GLY A N 1
ATOM 1320 C CA . GLY A 1 161 ? 12.992 -0.988 5.023 1.00 96.75 161 GLY A CA 1
ATOM 1321 C C . GLY A 1 161 ? 12.387 -0.514 3.697 1.00 96.75 161 GLY A C 1
ATOM 1322 O O . GLY A 1 161 ? 13.149 -0.245 2.774 1.00 96.75 161 GLY A O 1
ATOM 1323 N N . ARG A 1 162 ? 11.058 -0.370 3.606 1.00 98.19 162 ARG A N 1
ATOM 1324 C CA . ARG A 1 162 ? 10.330 0.085 2.407 1.00 98.19 162 ARG A CA 1
ATOM 1325 C C . ARG A 1 162 ? 9.493 1.355 2.626 1.00 98.19 162 ARG A C 1
ATOM 1327 O O . ARG A 1 162 ? 8.961 1.895 1.663 1.00 98.19 162 ARG A O 1
ATOM 1334 N N . ASN A 1 163 ? 9.433 1.880 3.854 1.00 98.31 163 ASN A N 1
ATOM 1335 C CA . ASN A 1 163 ? 8.683 3.104 4.191 1.00 98.31 163 ASN A CA 1
ATOM 1336 C C . ASN A 1 163 ? 9.028 4.319 3.300 1.00 98.31 163 ASN A C 1
ATOM 1338 O O . ASN A 1 163 ? 8.153 5.113 2.997 1.00 98.31 163 ASN A O 1
ATOM 1342 N N . TYR A 1 164 ? 10.281 4.457 2.849 1.00 98.56 164 TYR A N 1
ATOM 1343 C CA . TYR A 1 164 ? 10.733 5.599 2.031 1.00 98.56 164 TYR A CA 1
ATOM 1344 C C . TYR A 1 164 ? 10.583 5.399 0.519 1.00 98.56 164 TYR A C 1
ATOM 1346 O O . TYR A 1 164 ? 11.051 6.239 -0.252 1.00 98.56 164 TYR A O 1
ATOM 1354 N N . ASP A 1 165 ? 10.019 4.276 0.069 1.00 98.31 165 ASP A N 1
ATOM 1355 C CA . ASP A 1 165 ? 9.782 4.055 -1.357 1.00 98.31 165 ASP A CA 1
ATOM 1356 C C . ASP A 1 165 ? 8.459 3.370 -1.696 1.00 98.31 165 ASP A C 1
ATOM 1358 O O . ASP A 1 165 ? 8.324 2.784 -2.776 1.00 98.31 165 ASP A O 1
ATOM 1362 N N . SER A 1 166 ? 7.469 3.462 -0.804 1.00 98.69 166 SER A N 1
ATOM 1363 C CA . SER A 1 166 ? 6.172 2.840 -1.041 1.00 98.69 166 SER A CA 1
ATOM 1364 C C . SER A 1 166 ? 4.979 3.546 -0.414 1.00 98.69 166 SER A C 1
ATOM 1366 O O . SER A 1 166 ? 5.093 4.171 0.636 1.00 98.69 166 SER A O 1
ATOM 1368 N N . ILE A 1 167 ? 3.828 3.355 -1.059 1.00 98.94 167 ILE A N 1
ATOM 1369 C CA . ILE A 1 167 ? 2.500 3.614 -0.502 1.00 98.94 167 ILE A CA 1
ATOM 1370 C C . ILE A 1 167 ? 1.984 2.319 0.129 1.00 98.94 167 ILE A C 1
ATOM 1372 O O . ILE A 1 167 ? 2.288 1.227 -0.344 1.00 98.94 167 ILE A O 1
ATOM 1376 N N . SER A 1 168 ? 1.231 2.418 1.220 1.00 98.94 168 SER A N 1
ATOM 1377 C CA . SER A 1 168 ? 0.647 1.268 1.921 1.00 98.94 168 SER A CA 1
ATOM 1378 C C . SER A 1 168 ? -0.852 1.447 2.082 1.00 98.94 168 SER A C 1
ATOM 1380 O O . SER A 1 168 ? -1.307 2.560 2.356 1.00 98.94 168 SER A O 1
ATOM 1382 N N . ILE A 1 169 ? -1.580 0.350 1.889 1.00 98.94 169 ILE A N 1
ATOM 1383 C CA . ILE A 1 169 ? -3.037 0.263 1.945 1.00 98.94 169 ILE A CA 1
ATOM 1384 C C . ILE A 1 169 ? -3.400 -0.840 2.942 1.00 98.94 169 ILE A C 1
ATOM 1386 O O . ILE A 1 169 ? -3.058 -2.003 2.727 1.00 98.94 169 ILE A O 1
ATOM 1390 N N . GLU A 1 170 ? -4.081 -0.480 4.024 1.00 98.94 170 GLU A N 1
ATOM 1391 C CA . GLU A 1 170 ? -4.615 -1.416 5.016 1.00 98.94 170 GLU A CA 1
ATOM 1392 C C . GLU A 1 170 ? -6.056 -1.777 4.671 1.00 98.94 170 GLU A C 1
ATOM 1394 O O . GLU A 1 170 ? -6.883 -0.892 4.473 1.00 98.94 170 GLU A O 1
ATOM 1399 N N . CYS A 1 171 ? -6.372 -3.066 4.597 1.00 98.94 171 CYS A N 1
ATOM 1400 C CA . CYS A 1 171 ? -7.721 -3.536 4.289 1.00 98.94 171 CYS A CA 1
ATOM 1401 C C . CYS A 1 171 ? -8.374 -4.130 5.539 1.00 98.94 171 CYS A C 1
ATOM 1403 O O . CYS A 1 171 ? -7.846 -5.064 6.151 1.00 98.94 171 CYS A O 1
ATOM 1405 N N . CYS A 1 172 ? -9.527 -3.585 5.925 1.00 98.81 172 CYS A N 1
ATOM 1406 C CA . CYS A 1 172 ? -10.321 -4.110 7.027 1.00 98.81 172 CYS A CA 1
ATOM 1407 C C . CYS A 1 172 ? -10.936 -5.460 6.644 1.00 98.81 172 CYS A C 1
ATOM 1409 O O . CYS A 1 172 ? -11.245 -5.727 5.483 1.00 98.81 172 CYS A O 1
ATOM 1411 N N . ILE A 1 173 ? -11.126 -6.309 7.648 1.00 98.62 173 ILE A N 1
ATOM 1412 C CA . ILE A 1 173 ? -11.629 -7.677 7.503 1.00 98.62 173 ILE A CA 1
ATOM 1413 C C . ILE A 1 173 ? -12.799 -7.897 8.460 1.00 98.62 173 ILE A C 1
ATOM 1415 O O . ILE A 1 173 ? -12.848 -7.299 9.536 1.00 98.62 173 ILE A O 1
ATOM 1419 N N . LEU A 1 174 ? -13.747 -8.751 8.074 1.00 98.31 174 LEU A N 1
ATOM 1420 C CA . LEU A 1 174 ? -14.856 -9.143 8.951 1.00 98.31 174 LEU A CA 1
ATOM 1421 C C . LEU A 1 174 ? -14.498 -10.348 9.822 1.00 98.31 174 LEU A C 1
ATOM 1423 O O . LEU A 1 174 ? -14.893 -10.394 10.982 1.00 98.31 174 LEU A O 1
ATOM 1427 N N . GLU A 1 175 ? -13.724 -11.285 9.277 1.00 98.06 175 GLU A N 1
ATOM 1428 C CA . GLU A 1 175 ? -13.451 -12.588 9.881 1.00 98.06 175 GLU A CA 1
ATOM 1429 C C . GLU A 1 175 ? -11.942 -12.849 9.996 1.00 98.06 175 GLU A C 1
ATOM 1431 O O . GLU A 1 175 ? -11.130 -12.273 9.271 1.00 98.06 175 GLU A O 1
ATOM 1436 N N . GLU A 1 176 ? -11.566 -13.753 10.902 1.00 97.06 176 GLU A N 1
ATOM 1437 C CA . GLU A 1 176 ? -10.169 -14.121 11.205 1.00 97.06 176 GLU A CA 1
ATOM 1438 C C . GLU A 1 176 ? -9.417 -14.765 10.026 1.00 97.06 176 GLU A C 1
ATOM 1440 O O . GLU A 1 176 ? -8.188 -14.803 10.027 1.00 97.06 176 GLU A O 1
ATOM 1445 N N . ASP A 1 177 ? -10.129 -15.264 9.008 1.00 96.81 177 ASP A N 1
ATOM 1446 C CA . ASP A 1 177 ? -9.511 -15.808 7.789 1.00 96.81 177 ASP A CA 1
ATOM 1447 C C . ASP A 1 177 ? -8.827 -14.725 6.931 1.00 96.81 177 ASP A C 1
ATOM 1449 O O . ASP A 1 177 ? -8.082 -15.025 5.997 1.00 96.81 177 ASP A O 1
ATOM 1453 N N . GLY A 1 178 ? -9.057 -13.451 7.262 1.00 97.19 178 GLY A N 1
ATOM 1454 C CA . GLY A 1 178 ? -8.446 -12.308 6.606 1.00 97.19 178 GLY A CA 1
ATOM 1455 C C . GLY A 1 178 ? -8.984 -12.031 5.207 1.00 97.19 178 GLY A C 1
ATOM 1456 O O . GLY A 1 178 ? -8.375 -11.238 4.485 1.00 97.19 178 GLY A O 1
ATOM 1457 N N . LYS A 1 179 ? -10.085 -12.675 4.798 1.00 98.25 179 LYS A N 1
ATOM 1458 C CA . LYS A 1 179 ? -10.669 -12.474 3.475 1.00 98.25 179 LYS A CA 1
ATOM 1459 C C . LYS A 1 179 ? -11.335 -11.102 3.391 1.00 98.25 179 LYS A C 1
ATOM 1461 O O . LYS A 1 179 ? -12.136 -10.717 4.243 1.00 98.25 179 LYS A O 1
ATOM 1466 N N . PHE A 1 180 ? -11.021 -10.368 2.330 1.00 98.62 180 PHE A N 1
ATOM 1467 C CA . PHE A 1 180 ? -11.652 -9.081 2.048 1.00 98.62 180 PHE A CA 1
ATOM 1468 C C . PHE A 1 180 ? -13.098 -9.278 1.584 1.00 98.62 180 PHE A C 1
ATOM 1470 O O . PHE A 1 180 ? -13.416 -10.261 0.908 1.00 98.62 180 PHE A O 1
ATOM 1477 N N . THR A 1 181 ? -13.977 -8.338 1.932 1.00 98.75 181 THR A N 1
ATOM 1478 C CA . THR A 1 181 ? -15.326 -8.301 1.356 1.00 98.75 181 THR A CA 1
ATOM 1479 C C . THR A 1 181 ? -15.252 -7.888 -0.112 1.00 98.75 181 THR A C 1
ATOM 1481 O O . THR A 1 181 ? -14.264 -7.294 -0.555 1.00 98.75 181 THR A O 1
ATOM 1484 N N . ASP A 1 182 ? -16.320 -8.138 -0.870 1.00 98.69 182 ASP A N 1
ATOM 1485 C CA . ASP A 1 182 ? -16.402 -7.674 -2.258 1.00 98.69 182 ASP A CA 1
ATOM 1486 C C . ASP A 1 182 ? -16.263 -6.144 -2.345 1.00 98.69 182 ASP A C 1
ATOM 1488 O O . ASP A 1 182 ? -15.602 -5.640 -3.248 1.00 98.69 182 ASP A O 1
ATOM 1492 N 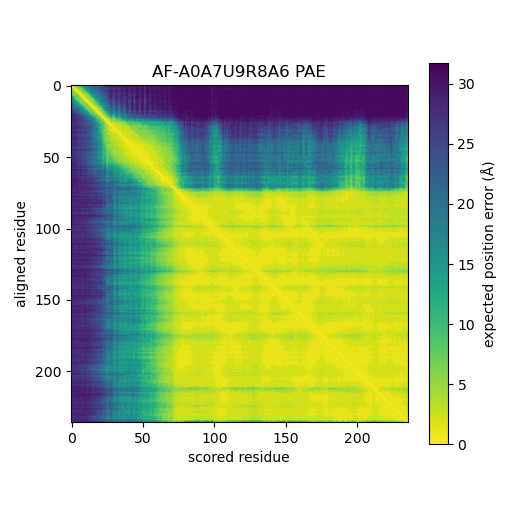N . ALA A 1 183 ? -16.826 -5.401 -1.385 1.00 98.81 183 ALA A N 1
ATOM 1493 C CA . ALA A 1 183 ? -16.719 -3.944 -1.342 1.00 98.81 183 ALA A CA 1
ATOM 1494 C C . ALA A 1 183 ? -15.272 -3.483 -1.104 1.00 98.81 183 ALA A C 1
ATOM 1496 O O . ALA A 1 183 ? -14.761 -2.663 -1.866 1.00 98.81 183 ALA A O 1
ATOM 1497 N N . THR A 1 184 ? -14.572 -4.069 -0.124 1.00 98.81 184 THR A N 1
ATOM 1498 C CA . THR A 1 184 ? -13.138 -3.813 0.093 1.00 98.81 184 THR A CA 1
ATOM 1499 C C . THR A 1 184 ? -12.319 -4.154 -1.144 1.00 98.81 184 THR A C 1
ATOM 1501 O O . THR A 1 184 ? -11.440 -3.386 -1.520 1.00 98.81 184 THR A O 1
ATOM 1504 N N . TYR A 1 185 ? -12.611 -5.280 -1.798 1.00 98.88 185 TYR A N 1
ATOM 1505 C CA . TYR A 1 185 ? -11.899 -5.721 -2.994 1.00 98.88 185 TYR A CA 1
ATOM 1506 C C . TYR A 1 185 ? -12.062 -4.738 -4.161 1.00 98.88 185 TYR A C 1
ATOM 1508 O O . TYR A 1 185 ? -11.071 -4.353 -4.779 1.00 98.88 185 TYR A O 1
ATOM 1516 N N . GLN A 1 186 ? -13.287 -4.275 -4.436 1.00 98.81 186 GLN A N 1
ATOM 1517 C CA . GLN A 1 186 ? -13.530 -3.295 -5.501 1.00 98.81 186 GLN A CA 1
ATOM 1518 C C . GLN A 1 186 ? -12.842 -1.954 -5.216 1.00 98.81 186 GLN A C 1
ATOM 1520 O O . GLN A 1 186 ? -12.216 -1.383 -6.111 1.00 98.81 186 GLN A O 1
ATOM 1525 N N . SER A 1 187 ? -12.894 -1.477 -3.971 1.00 98.88 187 SER A N 1
ATOM 1526 C CA . SER A 1 187 ? -12.191 -0.256 -3.570 1.00 98.88 187 SER A CA 1
ATOM 1527 C C . SER A 1 187 ? -10.674 -0.416 -3.637 1.00 98.88 187 SER A C 1
ATOM 1529 O O . SER A 1 187 ? -9.983 0.503 -4.072 1.00 98.88 187 SER A O 1
ATOM 1531 N N . LEU A 1 188 ? -10.146 -1.590 -3.277 1.00 98.88 188 LEU A N 1
ATOM 1532 C CA . LEU A 1 188 ? -8.724 -1.898 -3.399 1.00 98.88 188 LEU A CA 1
ATOM 1533 C C . LEU A 1 188 ? -8.276 -1.884 -4.863 1.00 98.88 188 LEU A C 1
ATOM 1535 O O . LEU A 1 188 ? -7.232 -1.300 -5.151 1.00 98.88 188 LEU A O 1
ATOM 1539 N N . LEU A 1 189 ? -9.050 -2.474 -5.780 1.00 98.75 189 LEU A N 1
ATOM 1540 C CA . LEU A 1 189 ? -8.765 -2.422 -7.216 1.00 98.75 189 LEU A CA 1
ATOM 1541 C C . LEU A 1 189 ? -8.729 -0.979 -7.723 1.00 98.75 189 LEU A C 1
ATOM 1543 O O . LEU A 1 189 ? -7.730 -0.568 -8.307 1.00 98.75 189 LEU A O 1
ATOM 1547 N N . HIS A 1 190 ? -9.774 -0.189 -7.456 1.00 98.69 190 HIS A N 1
ATOM 1548 C CA . HIS A 1 190 ? -9.852 1.190 -7.953 1.00 98.69 190 HIS A CA 1
ATOM 1549 C C . HIS A 1 190 ? -8.747 2.074 -7.358 1.00 98.69 190 HIS A C 1
ATOM 1551 O O . HIS A 1 190 ? -8.051 2.770 -8.098 1.00 98.69 190 HIS A O 1
ATOM 1557 N N . LEU A 1 191 ? -8.516 2.002 -6.044 1.00 98.88 191 LEU A N 1
ATOM 1558 C CA . LEU A 1 191 ? -7.442 2.753 -5.391 1.00 98.88 191 LEU A CA 1
ATOM 1559 C C . LEU A 1 191 ? -6.065 2.359 -5.936 1.00 98.88 191 LEU A C 1
ATOM 1561 O O . LEU A 1 191 ? -5.237 3.227 -6.207 1.00 98.88 191 LEU A O 1
ATOM 1565 N N . THR A 1 192 ? -5.821 1.060 -6.120 1.00 98.81 192 THR A N 1
ATOM 1566 C CA . THR A 1 192 ? -4.536 0.567 -6.628 1.00 98.81 192 THR A CA 1
ATOM 1567 C C . THR A 1 192 ? -4.327 0.973 -8.084 1.00 98.81 192 THR A C 1
ATOM 1569 O O . THR A 1 192 ? -3.258 1.484 -8.397 1.00 98.81 192 THR A O 1
ATOM 1572 N N . ASP A 1 193 ? -5.329 0.838 -8.956 1.00 98.25 193 ASP A N 1
ATOM 1573 C CA . ASP A 1 193 ? -5.261 1.285 -10.356 1.00 98.25 193 ASP A CA 1
ATOM 1574 C C . ASP A 1 193 ? -4.950 2.785 -10.461 1.00 98.25 193 ASP A C 1
ATOM 1576 O O . ASP A 1 193 ? -4.107 3.195 -11.265 1.00 98.25 193 ASP A O 1
ATOM 1580 N N . TRP A 1 194 ? -5.585 3.609 -9.620 1.00 98.38 194 TRP A N 1
ATOM 1581 C CA . TRP A 1 194 ? -5.302 5.043 -9.567 1.00 98.38 194 TRP A CA 1
ATOM 1582 C C . TRP A 1 194 ? -3.856 5.322 -9.149 1.00 98.38 194 TRP A C 1
ATOM 1584 O O . TRP A 1 194 ? -3.153 6.060 -9.836 1.00 98.38 194 TRP A O 1
ATOM 1594 N N . LEU A 1 195 ? -3.367 4.681 -8.084 1.00 98.44 195 LEU A N 1
ATOM 1595 C CA . LEU A 1 195 ? -1.983 4.841 -7.627 1.00 98.44 195 LEU A CA 1
ATOM 1596 C C . LEU A 1 195 ? -0.965 4.317 -8.656 1.00 98.44 195 LEU A C 1
ATOM 1598 O O . LEU A 1 195 ? 0.101 4.908 -8.836 1.00 98.44 195 LEU A O 1
ATOM 1602 N N . LEU A 1 196 ? -1.280 3.224 -9.356 1.00 97.50 196 LEU A N 1
ATOM 1603 C CA . LEU A 1 196 ? -0.455 2.702 -10.444 1.00 97.50 196 LEU A CA 1
ATOM 1604 C C . LEU A 1 196 ? -0.350 3.704 -11.597 1.00 97.50 196 LEU A C 1
ATOM 1606 O O . LEU A 1 196 ? 0.731 3.870 -12.169 1.00 97.50 196 LEU A O 1
ATOM 1610 N N . TYR A 1 197 ? -1.453 4.375 -11.933 1.00 96.00 197 TYR A N 1
ATOM 1611 C CA . TYR A 1 197 ? -1.464 5.438 -12.930 1.00 96.00 197 TYR A CA 1
ATOM 1612 C C . TYR A 1 197 ? -0.671 6.668 -12.459 1.00 96.00 197 TYR A C 1
ATOM 1614 O O . TYR A 1 197 ? 0.242 7.100 -13.166 1.00 96.00 197 TYR A O 1
ATOM 1622 N N . GLU A 1 198 ? -0.957 7.176 -11.257 1.00 96.44 198 GLU A N 1
ATOM 1623 C CA . GLU A 1 198 ? -0.350 8.387 -10.680 1.00 96.44 198 GLU A CA 1
ATOM 1624 C C . GLU A 1 198 ? 1.179 8.283 -10.583 1.00 96.44 198 GLU A C 1
ATOM 1626 O O . GLU A 1 198 ? 1.910 9.206 -10.948 1.00 96.44 198 GLU A O 1
ATOM 1631 N N . TYR A 1 199 ? 1.684 7.123 -10.157 1.00 96.50 199 TYR A N 1
ATOM 1632 C CA . TYR A 1 199 ? 3.117 6.902 -9.953 1.00 96.50 199 TYR A CA 1
ATOM 1633 C C . TYR A 1 199 ? 3.824 6.185 -11.107 1.00 96.50 199 TYR A C 1
ATOM 1635 O O . TYR A 1 199 ? 5.008 5.857 -10.980 1.00 96.50 199 TYR A O 1
ATOM 1643 N N . ASP A 1 200 ? 3.139 5.958 -12.234 1.00 94.31 200 ASP A N 1
ATOM 1644 C CA . ASP A 1 200 ? 3.676 5.235 -13.395 1.00 94.31 200 ASP A CA 1
ATOM 1645 C C . ASP A 1 200 ? 4.243 3.843 -13.028 1.00 94.31 200 ASP A C 1
ATOM 1647 O O . ASP A 1 200 ? 5.327 3.429 -13.451 1.00 94.31 200 ASP A O 1
ATOM 1651 N N . LEU A 1 201 ? 3.487 3.111 -12.210 1.00 95.62 201 LEU A N 1
ATOM 1652 C CA . LEU A 1 201 ? 3.806 1.769 -11.724 1.00 95.62 201 LEU A CA 1
ATOM 1653 C C . LEU A 1 201 ? 2.955 0.710 -12.426 1.00 95.62 201 LEU A C 1
ATOM 1655 O O . LEU A 1 201 ? 1.896 1.001 -12.972 1.00 95.62 201 LEU A O 1
ATOM 1659 N N . TRP A 1 202 ? 3.379 -0.548 -12.399 1.00 94.94 202 TRP A N 1
ATOM 1660 C CA . TRP A 1 202 ? 2.666 -1.666 -13.027 1.00 94.94 202 TRP A CA 1
ATOM 1661 C C . TRP A 1 202 ? 2.164 -2.662 -11.977 1.00 94.94 202 TRP A C 1
ATOM 1663 O O . TRP A 1 202 ? 2.688 -2.659 -10.869 1.00 94.94 202 TRP A O 1
ATOM 1673 N N . PRO A 1 203 ? 1.233 -3.578 -12.310 1.00 96.50 203 PRO A N 1
ATOM 1674 C CA . PRO A 1 203 ? 0.740 -4.574 -11.350 1.00 96.50 203 PRO A CA 1
ATOM 1675 C C . PRO A 1 203 ? 1.851 -5.355 -10.625 1.00 96.50 203 PRO A C 1
ATOM 1677 O O . PRO A 1 203 ? 1.779 -5.580 -9.427 1.00 96.50 203 PRO A O 1
ATOM 1680 N N . LYS A 1 204 ? 2.964 -5.659 -11.309 1.00 96.38 204 LYS A N 1
ATOM 1681 C CA . LYS A 1 204 ? 4.164 -6.286 -10.710 1.00 96.38 204 LYS A CA 1
ATOM 1682 C C . LYS A 1 204 ? 4.837 -5.477 -9.584 1.00 96.38 204 LYS A C 1
ATOM 1684 O O . LYS A 1 204 ? 5.701 -6.006 -8.891 1.00 96.38 204 LYS A O 1
ATOM 1689 N N . ASP A 1 205 ? 4.540 -4.185 -9.490 1.00 98.31 205 ASP A N 1
ATOM 1690 C CA . ASP A 1 205 ? 5.070 -3.264 -8.487 1.00 98.31 205 ASP A CA 1
ATOM 1691 C C . ASP A 1 205 ? 4.133 -3.182 -7.262 1.00 98.31 205 ASP A C 1
ATOM 1693 O O . ASP A 1 205 ? 4.482 -2.549 -6.260 1.00 98.31 205 ASP A O 1
ATOM 1697 N N . VAL A 1 206 ? 2.980 -3.860 -7.307 1.00 98.81 206 VAL A N 1
ATOM 1698 C CA . VAL A 1 206 ? 2.100 -4.100 -6.161 1.00 98.81 206 VAL A CA 1
ATOM 1699 C C . VAL A 1 206 ? 2.560 -5.364 -5.445 1.00 98.81 206 VAL A C 1
ATOM 1701 O O . VAL A 1 206 ? 2.747 -6.412 -6.059 1.00 98.81 206 VAL A O 1
ATOM 1704 N N . LEU A 1 207 ? 2.787 -5.255 -4.142 1.00 98.81 207 LEU A N 1
ATOM 1705 C CA . LEU A 1 207 ? 3.364 -6.305 -3.311 1.00 98.81 207 LEU A CA 1
ATOM 1706 C C . LEU A 1 207 ? 2.517 -6.513 -2.055 1.00 98.81 207 LEU A C 1
ATOM 1708 O O . LEU A 1 207 ? 1.876 -5.593 -1.550 1.00 98.81 207 LEU A O 1
ATOM 1712 N N . ARG A 1 208 ? 2.562 -7.713 -1.489 1.00 98.75 208 ARG A N 1
ATOM 1713 C CA . ARG A 1 208 ? 2.101 -7.981 -0.123 1.00 98.75 208 ARG A CA 1
ATOM 1714 C C . ARG A 1 208 ? 3.193 -7.546 0.846 1.00 98.75 208 ARG A C 1
ATOM 1716 O O . ARG A 1 208 ? 4.380 -7.608 0.516 1.00 98.75 208 ARG A O 1
ATOM 1723 N N . HIS A 1 209 ? 2.848 -7.198 2.085 1.00 98.44 209 HIS A N 1
ATOM 1724 C CA . HIS A 1 209 ? 3.865 -7.047 3.141 1.00 98.44 209 HIS A CA 1
ATOM 1725 C C . HIS A 1 209 ? 4.729 -8.321 3.247 1.00 98.44 209 HIS A C 1
ATOM 1727 O O . HIS A 1 209 ? 5.948 -8.249 3.426 1.00 98.44 209 HIS A O 1
ATOM 1733 N N . TYR A 1 210 ? 4.118 -9.489 3.035 1.00 98.38 210 TYR A N 1
ATOM 1734 C CA . TYR A 1 210 ? 4.807 -10.774 2.923 1.00 98.38 210 TYR A CA 1
ATOM 1735 C C . TYR A 1 210 ? 6.019 -10.749 1.984 1.00 98.38 210 TYR A C 1
ATOM 1737 O O . TYR A 1 210 ? 7.087 -11.235 2.356 1.00 98.38 210 TYR A O 1
ATOM 1745 N N . ASP A 1 211 ? 5.915 -10.105 0.825 1.00 98.19 211 ASP A N 1
ATOM 1746 C CA . ASP A 1 211 ? 6.967 -10.131 -0.194 1.00 98.19 211 ASP A CA 1
ATOM 1747 C C . ASP A 1 211 ? 8.219 -9.321 0.215 1.00 98.19 211 ASP A C 1
ATOM 1749 O O . ASP A 1 211 ? 9.291 -9.490 -0.367 1.00 98.19 211 ASP A O 1
ATOM 1753 N N . ALA A 1 212 ? 8.126 -8.463 1.243 1.00 96.69 212 ALA A N 1
ATOM 1754 C CA . ALA A 1 212 ? 9.260 -7.692 1.761 1.00 96.69 212 ALA A CA 1
ATOM 1755 C C . ALA A 1 212 ? 10.063 -8.415 2.859 1.00 96.69 212 ALA A C 1
ATOM 1757 O O . ALA A 1 212 ? 11.242 -8.111 3.056 1.00 96.69 212 ALA A O 1
ATOM 1758 N N . GLY A 1 213 ? 9.446 -9.339 3.602 1.00 92.81 213 GLY A N 1
ATOM 1759 C CA . GLY A 1 213 ? 10.073 -9.912 4.802 1.00 92.81 213 GLY A CA 1
ATOM 1760 C C . GLY A 1 213 ? 9.396 -11.140 5.410 1.00 92.81 213 GLY A C 1
ATOM 1761 O O . GLY A 1 213 ? 9.753 -11.533 6.517 1.00 92.81 213 GLY A O 1
ATOM 1762 N N . GLY A 1 214 ? 8.425 -11.740 4.721 1.00 95.31 214 GLY A N 1
ATOM 1763 C CA . GLY A 1 214 ? 7.763 -12.982 5.120 1.00 95.31 214 GLY A CA 1
ATOM 1764 C C . GLY A 1 214 ? 6.679 -12.844 6.193 1.00 95.31 214 GLY A C 1
ATOM 1765 O O . GLY A 1 214 ? 6.176 -13.862 6.663 1.00 95.31 214 GLY A O 1
ATOM 1766 N N . LYS A 1 215 ? 6.297 -11.622 6.601 1.00 94.62 215 LYS A N 1
ATOM 1767 C CA . LYS A 1 215 ? 5.140 -11.419 7.496 1.00 94.62 215 LYS A CA 1
ATOM 1768 C C . LYS A 1 215 ? 3.880 -11.929 6.779 1.00 94.62 215 LYS A C 1
ATOM 1770 O O . LYS A 1 215 ? 3.648 -11.464 5.669 1.00 94.62 215 LYS A O 1
ATOM 1775 N N . PRO A 1 216 ? 3.056 -12.816 7.367 1.00 97.38 216 PRO A N 1
ATOM 1776 C CA . PRO A 1 216 ? 1.834 -13.316 6.731 1.00 97.38 216 PRO A CA 1
ATOM 1777 C C . PRO A 1 216 ? 0.768 -12.209 6.679 1.00 97.38 216 PRO A C 1
ATOM 1779 O O . PRO A 1 216 ? -0.115 -12.119 7.527 1.00 97.38 216 PRO A O 1
ATOM 1782 N N . CYS A 1 217 ? 0.938 -11.277 5.744 1.00 98.50 217 CYS A N 1
ATOM 1783 C CA . CYS A 1 217 ? 0.131 -10.079 5.598 1.00 98.50 217 CYS A CA 1
ATOM 1784 C C . CYS A 1 217 ? 0.094 -9.656 4.115 1.00 98.50 217 CYS A C 1
ATOM 1786 O O . CYS A 1 217 ? 1.166 -9.424 3.538 1.00 98.50 217 CYS A O 1
ATOM 1788 N N . PRO A 1 218 ? -1.103 -9.547 3.510 1.00 98.50 218 PRO A N 1
ATOM 1789 C CA . PRO A 1 218 ? -2.404 -9.906 4.079 1.00 98.50 218 PRO A CA 1
ATOM 1790 C C . PRO A 1 218 ? -2.585 -11.429 4.148 1.00 98.50 218 PRO A C 1
ATOM 1792 O O . PRO A 1 218 ? -2.235 -12.124 3.197 1.00 98.50 218 PRO A O 1
ATOM 1795 N N . LEU A 1 219 ? -3.085 -11.945 5.280 1.00 98.56 219 LEU A N 1
ATOM 1796 C CA . LEU A 1 219 ? -3.105 -13.388 5.578 1.00 98.56 219 LEU A CA 1
ATOM 1797 C C . LEU A 1 219 ? -3.753 -14.208 4.456 1.00 98.56 219 LEU A C 1
ATOM 1799 O O . LEU A 1 219 ? -3.124 -15.131 3.943 1.00 98.56 219 LEU A O 1
ATOM 1803 N N . TYR A 1 220 ? -4.947 -13.804 4.016 1.00 98.50 220 TYR A N 1
ATOM 1804 C CA . TYR A 1 220 ? -5.698 -14.511 2.980 1.00 98.50 220 TYR A CA 1
ATOM 1805 C C . TYR A 1 220 ? -4.901 -14.675 1.681 1.00 98.50 220 TYR A C 1
ATOM 1807 O O . TYR A 1 220 ? -4.810 -15.774 1.154 1.00 98.50 220 TYR A O 1
ATOM 1815 N N . TYR A 1 221 ? -4.235 -13.624 1.195 1.00 98.50 221 TYR A N 1
ATOM 1816 C CA . TYR A 1 221 ? -3.413 -13.703 -0.022 1.00 98.50 221 TYR A CA 1
ATOM 1817 C C . TYR A 1 221 ? -2.073 -14.420 0.167 1.00 98.50 221 TYR A C 1
ATOM 1819 O O . TYR A 1 221 ? -1.389 -14.695 -0.819 1.00 98.50 221 TYR A O 1
ATOM 1827 N N . VAL A 1 222 ? -1.650 -14.693 1.404 1.00 98.25 222 VAL A N 1
ATOM 1828 C CA . VAL A 1 222 ? -0.504 -15.576 1.668 1.00 98.25 222 VAL A CA 1
ATOM 1829 C C . VAL A 1 222 ? -0.941 -17.041 1.662 1.00 98.25 222 VAL A C 1
ATOM 1831 O O . VAL A 1 222 ? -0.206 -17.883 1.156 1.00 98.25 222 VAL A O 1
ATOM 1834 N N . GLU A 1 223 ? -2.125 -17.350 2.192 1.00 98.38 223 GLU A N 1
ATOM 1835 C CA . GLU A 1 223 ? -2.665 -18.718 2.225 1.00 98.38 223 GLU A CA 1
ATOM 1836 C C . GLU A 1 223 ? -3.320 -19.143 0.898 1.00 98.38 223 GLU A C 1
ATOM 1838 O O . GLU A 1 223 ? -3.332 -20.328 0.563 1.00 98.38 223 GLU A O 1
ATOM 1843 N N . HIS A 1 224 ? -3.803 -18.172 0.123 1.00 98.38 224 HIS A N 1
ATOM 1844 C CA . HIS A 1 224 ? -4.458 -18.333 -1.173 1.00 98.38 224 HIS A CA 1
ATOM 1845 C C . HIS A 1 224 ? -3.701 -17.532 -2.238 1.00 98.38 224 HIS A C 1
ATOM 1847 O O . HIS A 1 224 ? -4.086 -16.424 -2.618 1.00 98.38 224 HIS A O 1
ATOM 1853 N N . GLU A 1 225 ? -2.570 -18.077 -2.687 1.00 97.81 225 GLU A N 1
ATOM 1854 C CA . GLU A 1 225 ? -1.710 -17.430 -3.687 1.00 97.81 225 GLU A CA 1
ATOM 1855 C C . GLU A 1 225 ? -2.424 -17.237 -5.036 1.00 97.81 225 GLU A C 1
ATOM 1857 O O . GLU A 1 225 ? -2.207 -16.232 -5.703 1.00 97.81 225 GLU A O 1
ATOM 1862 N N . ASP A 1 226 ? -3.354 -18.123 -5.387 1.00 98.38 226 ASP A N 1
ATOM 1863 C CA . ASP A 1 226 ? -4.223 -17.992 -6.560 1.00 98.38 226 ASP A CA 1
ATOM 1864 C C . ASP A 1 226 ? -5.124 -16.749 -6.490 1.00 98.38 226 ASP A C 1
ATOM 1866 O O . ASP A 1 226 ? -5.312 -16.056 -7.489 1.00 98.38 226 ASP A O 1
ATOM 1870 N N . ALA A 1 227 ? -5.636 -16.410 -5.304 1.00 98.50 227 ALA A N 1
ATOM 1871 C CA . ALA A 1 227 ? -6.409 -15.185 -5.107 1.00 98.50 227 ALA A CA 1
ATOM 1872 C C . ALA A 1 227 ? -5.538 -13.921 -5.225 1.00 98.50 227 ALA A C 1
ATOM 1874 O O . ALA A 1 227 ? -6.011 -12.890 -5.702 1.00 98.50 227 ALA A O 1
ATOM 1875 N N . TRP A 1 228 ? -4.263 -13.995 -4.826 1.00 98.62 228 TRP A N 1
ATOM 1876 C CA . TRP A 1 228 ? -3.305 -12.907 -5.039 1.00 98.62 228 TRP A CA 1
ATOM 1877 C C . TRP A 1 228 ? -2.989 -12.706 -6.522 1.00 98.62 228 TRP A C 1
ATOM 1879 O O . TRP A 1 228 ? -2.984 -11.576 -7.006 1.00 98.62 228 TRP A O 1
ATOM 1889 N N . GLU A 1 229 ? -2.745 -13.798 -7.249 1.00 98.31 229 GLU A N 1
ATOM 1890 C CA . GLU A 1 229 ? -2.522 -13.760 -8.695 1.00 98.31 229 GLU A CA 1
ATOM 1891 C C . GLU A 1 229 ? -3.732 -13.161 -9.417 1.00 98.31 229 GLU A C 1
ATOM 1893 O O . GLU A 1 229 ? -3.558 -12.259 -10.235 1.00 98.31 229 GLU A O 1
ATOM 1898 N N . GLN A 1 230 ? -4.950 -13.568 -9.041 1.00 98.56 230 GLN A N 1
ATOM 1899 C CA . GLN A 1 230 ? -6.176 -13.000 -9.600 1.00 98.56 230 GLN A CA 1
ATOM 1900 C C . GLN A 1 230 ? -6.293 -11.494 -9.337 1.00 98.56 230 GLN A C 1
ATOM 1902 O O . GLN A 1 230 ? -6.612 -10.740 -10.253 1.00 98.56 230 GLN A O 1
ATOM 1907 N N . PHE A 1 231 ? -5.988 -11.035 -8.119 1.00 98.62 231 PHE A N 1
ATOM 1908 C CA . PHE A 1 231 ? -5.974 -9.604 -7.811 1.00 98.62 231 PHE A CA 1
ATOM 1909 C C . PHE A 1 231 ? -5.020 -8.833 -8.732 1.00 98.62 231 PHE A C 1
ATOM 1911 O O . PHE A 1 231 ? -5.390 -7.787 -9.256 1.00 98.62 231 PHE A O 1
ATOM 1918 N N . LEU A 1 232 ? -3.813 -9.353 -8.977 1.00 98.19 232 LEU A N 1
ATOM 1919 C CA . LEU A 1 232 ? -2.853 -8.710 -9.877 1.00 98.19 232 LEU A CA 1
ATOM 1920 C C . LEU A 1 232 ? -3.296 -8.724 -11.348 1.00 98.19 232 LEU A C 1
ATOM 1922 O O . LEU A 1 232 ? -2.948 -7.801 -12.086 1.00 98.19 232 LEU A O 1
ATOM 1926 N N . GLU A 1 233 ? -4.020 -9.758 -11.782 1.00 97.06 233 GLU A N 1
ATOM 1927 C CA . GLU A 1 233 ? -4.597 -9.845 -13.131 1.00 97.06 233 GLU A CA 1
ATOM 1928 C C . GLU A 1 233 ? -5.761 -8.872 -13.346 1.00 97.06 233 GLU A C 1
ATOM 1930 O O . GLU A 1 233 ? -5.950 -8.388 -14.463 1.00 97.06 233 GLU A O 1
ATOM 1935 N N . ASP A 1 234 ? -6.512 -8.569 -12.287 1.00 97.12 234 ASP A N 1
ATOM 1936 C CA . ASP A 1 234 ? -7.654 -7.654 -12.329 1.00 97.12 234 ASP A CA 1
ATOM 1937 C C . ASP A 1 234 ? -7.233 -6.167 -12.412 1.00 97.12 234 ASP A C 1
ATOM 1939 O O . ASP A 1 234 ? -8.048 -5.323 -12.797 1.00 97.12 234 ASP A O 1
ATOM 1943 N N . LEU A 1 235 ? -5.969 -5.844 -12.097 1.00 95.75 235 LEU A N 1
ATOM 1944 C CA . LEU A 1 235 ? -5.390 -4.493 -12.193 1.00 95.75 235 LEU A CA 1
ATOM 1945 C C . LEU A 1 235 ? -5.071 -4.076 -13.644 1.00 95.75 235 LEU A C 1
ATOM 1947 O O . LEU A 1 235 ? -4.716 -4.900 -14.493 1.00 95.75 235 LEU A O 1
ATOM 1951 N N . LYS A 1 236 ? -5.131 -2.768 -13.923 1.00 81.75 236 LYS A N 1
ATOM 1952 C CA . LYS A 1 236 ? -5.030 -2.180 -15.277 1.00 81.75 236 LYS A CA 1
ATOM 1953 C C . LYS A 1 236 ? -3.691 -1.502 -15.623 1.00 81.75 236 LYS A C 1
ATOM 1955 O O . LYS A 1 236 ? -2.963 -0.951 -14.763 1.00 81.75 236 LYS A O 1
#

Mean predicted aligned error: 11.03 Å

Sequence (236 aa):
MLTRSCIECREEKSQQKMKPGRGRRMSRREWERRKRQRRKKIIFIRILALFIVLLFGIGMGFGIHEIYRKAKREPVEPPEILEDLLTENPYSRPGEALQKVKNIFVHYTANPGTSAEQNRSYFENLKDTQETSASSHFIIGYDGEIIQCIPLEEIAYAVKGRNYDSISIECCILEEDGKFTDATYQSLLHLTDWLLYEYDLWPKDVLRHYDAGGKPCPLYYVEHEDAWEQFLEDLK

pLDDT: mean 89.51, std 17.24, range [34.03, 99.0]